Protein AF-A0A1H7PEC0-F1 (afdb_monomer_lite)

pLDDT: mean 71.89, std 19.31, range [26.8, 97.06]

Organism: Stigmatella aurantiaca (NCBI:txid41)

Structure (mmCIF, N/CA/C/O backbone):
data_AF-A0A1H7PEC0-F1
#
_entry.id   AF-A0A1H7PEC0-F1
#
loop_
_atom_site.group_PDB
_atom_site.id
_atom_site.type_symbol
_atom_site.label_atom_id
_atom_site.label_alt_id
_atom_site.label_comp_id
_atom_site.label_asym_id
_atom_site.label_entity_id
_atom_site.label_seq_id
_atom_site.pdbx_PDB_ins_code
_atom_site.Cartn_x
_atom_site.Cartn_y
_atom_site.Cartn_z
_atom_site.occupancy
_atom_site.B_iso_or_equiv
_atom_site.auth_seq_id
_atom_site.auth_comp_id
_atom_site.auth_asym_id
_atom_site.auth_atom_id
_atom_site.pdbx_PDB_model_num
ATOM 1 N N . MET A 1 1 ? -6.598 -35.799 73.509 1.00 40.34 1 MET A N 1
ATOM 2 C CA . MET A 1 1 ? -6.334 -36.577 72.278 1.00 40.34 1 MET A CA 1
ATOM 3 C C . MET A 1 1 ? -6.751 -35.738 71.083 1.00 40.34 1 MET A C 1
ATOM 5 O O . MET A 1 1 ? -7.765 -35.059 71.160 1.00 40.34 1 MET A O 1
ATOM 9 N N . LEU A 1 2 ? -5.883 -35.700 70.075 1.00 37.53 2 LEU A N 1
ATOM 10 C CA . LEU A 1 2 ? -5.813 -34.731 68.983 1.00 37.53 2 LEU A CA 1
ATOM 11 C C . LEU A 1 2 ? -6.808 -34.973 67.831 1.00 37.53 2 LEU A C 1
ATOM 13 O O . LEU A 1 2 ? -7.099 -36.113 67.497 1.00 37.53 2 LEU A O 1
ATOM 17 N N . GLN A 1 3 ? -7.153 -33.853 67.178 1.00 39.75 3 GLN A N 1
ATOM 18 C CA . GLN A 1 3 ? -7.266 -33.627 65.724 1.00 39.75 3 GLN A CA 1
ATOM 19 C C . GLN A 1 3 ? -8.266 -34.437 64.884 1.00 39.75 3 GLN A C 1
ATOM 21 O O . GLN A 1 3 ? -8.131 -35.642 64.708 1.00 39.75 3 GLN A O 1
ATOM 26 N N . ARG A 1 4 ? -9.102 -33.696 64.140 1.00 40.12 4 ARG A N 1
ATOM 27 C CA . ARG A 1 4 ? -8.964 -33.528 62.674 1.00 40.12 4 ARG A CA 1
ATOM 28 C C . ARG A 1 4 ? -9.919 -32.432 62.173 1.00 40.12 4 ARG A C 1
ATOM 30 O O . ARG A 1 4 ? -11.101 -32.672 61.970 1.00 40.12 4 ARG A O 1
ATOM 37 N N . MET A 1 5 ? -9.384 -31.226 61.974 1.00 38.47 5 MET A N 1
ATOM 38 C CA . MET A 1 5 ? -9.983 -30.210 61.103 1.00 38.47 5 MET A CA 1
ATOM 39 C C . MET A 1 5 ? -9.466 -30.457 59.685 1.00 38.47 5 MET A C 1
ATOM 41 O O . MET A 1 5 ? -8.257 -30.458 59.459 1.00 38.47 5 MET A O 1
ATOM 45 N N . ALA A 1 6 ? -10.380 -30.702 58.750 1.00 44.09 6 ALA A N 1
ATOM 46 C CA . ALA A 1 6 ? -10.077 -30.774 57.330 1.00 44.09 6 ALA A CA 1
ATOM 47 C C . ALA A 1 6 ? -9.889 -29.351 56.787 1.00 44.09 6 ALA A C 1
ATOM 49 O O . ALA A 1 6 ? -10.820 -28.549 56.780 1.00 44.09 6 ALA A O 1
ATOM 50 N N . VAL A 1 7 ? -8.673 -29.046 56.342 1.00 42.12 7 VAL A N 1
ATOM 51 C CA . VAL A 1 7 ? -8.367 -27.855 55.549 1.00 42.12 7 VAL A CA 1
ATOM 52 C C . VAL A 1 7 ? -8.769 -28.161 54.108 1.00 42.12 7 VAL A C 1
ATOM 54 O O . VAL A 1 7 ? -8.087 -28.910 53.413 1.00 42.12 7 VAL A O 1
ATOM 57 N N . VAL A 1 8 ? -9.892 -27.597 53.665 1.00 42.94 8 VAL A N 1
ATOM 58 C CA . VAL A 1 8 ? -10.224 -27.490 52.241 1.00 42.94 8 VAL A CA 1
ATOM 59 C C . VAL A 1 8 ? -9.495 -26.255 51.720 1.00 42.94 8 VAL A C 1
ATOM 61 O O . VAL A 1 8 ? -9.935 -25.125 51.918 1.00 42.94 8 VAL A O 1
ATOM 64 N N . LEU A 1 9 ? -8.328 -26.469 51.115 1.00 44.00 9 LEU A N 1
ATOM 65 C CA . LEU A 1 9 ? -7.600 -25.435 50.386 1.00 44.00 9 LEU A CA 1
ATOM 66 C C . LEU A 1 9 ? -8.331 -25.165 49.069 1.00 44.00 9 LEU A C 1
ATOM 68 O O . LEU A 1 9 ? -8.314 -25.981 48.148 1.00 44.00 9 LEU A O 1
ATOM 72 N N . ALA A 1 10 ? -8.985 -24.008 49.002 1.00 45.62 10 ALA A N 1
ATOM 73 C CA . ALA A 1 10 ? -9.499 -23.435 47.772 1.00 45.62 10 ALA A CA 1
ATOM 74 C C . ALA A 1 10 ? -8.325 -23.122 46.831 1.00 45.62 10 ALA A C 1
ATOM 76 O O . ALA A 1 10 ? -7.588 -22.158 47.026 1.00 45.62 10 ALA A O 1
ATOM 77 N N . VAL A 1 11 ? -8.154 -23.948 45.801 1.00 44.81 11 VAL A N 1
ATOM 78 C CA . VAL A 1 11 ? -7.356 -23.611 44.621 1.00 44.81 11 VAL A CA 1
ATOM 79 C C . VAL A 1 11 ? -8.283 -22.851 43.683 1.00 44.81 11 VAL A C 1
ATOM 81 O O . VAL A 1 11 ? -9.069 -23.433 42.941 1.00 44.81 11 VAL A O 1
ATOM 84 N N . SER A 1 12 ? -8.270 -21.529 43.760 1.00 50.75 12 SER A N 1
ATOM 85 C CA . SER A 1 12 ? -8.952 -20.659 42.804 1.00 50.75 12 SER A CA 1
ATOM 86 C C . SER A 1 12 ? -8.161 -19.362 42.690 1.00 50.75 12 SER A C 1
ATOM 88 O O . SER A 1 12 ? -7.691 -18.849 43.698 1.00 50.75 12 SER A O 1
ATOM 90 N N . CYS A 1 13 ? -8.036 -18.861 41.458 1.00 46.00 13 CYS A N 1
ATOM 91 C CA . CYS A 1 13 ? -7.375 -17.610 41.051 1.00 46.00 13 CYS A CA 1
ATOM 92 C C . CYS A 1 13 ? -5.876 -17.671 40.704 1.00 46.00 13 CYS A C 1
ATOM 94 O O . CYS A 1 13 ? -5.073 -17.012 41.348 1.00 46.0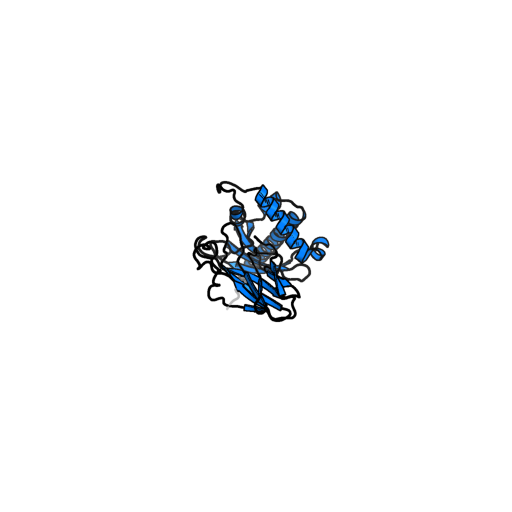0 13 CYS A O 1
ATOM 96 N N . LEU A 1 14 ? -5.513 -18.333 39.593 1.00 46.19 14 LEU A N 1
ATOM 97 C CA . LEU A 1 14 ? -4.301 -17.973 38.820 1.00 46.19 14 LEU A CA 1
ATOM 98 C C . LEU A 1 14 ? -4.474 -17.989 37.278 1.00 46.19 14 LEU A C 1
ATOM 100 O O . LEU A 1 14 ? -3.502 -17.813 36.554 1.00 46.19 14 LEU A O 1
ATOM 104 N N . LEU A 1 15 ? -5.695 -18.123 36.737 1.00 52.34 15 LEU A N 1
ATOM 105 C CA . LEU A 1 15 ? -5.938 -18.182 35.276 1.00 52.34 15 LEU A CA 1
ATOM 106 C C . LEU A 1 15 ? -6.360 -16.840 34.623 1.00 52.34 15 LEU A C 1
ATOM 108 O O . LEU A 1 15 ? -6.697 -16.806 33.443 1.00 52.34 15 LEU A O 1
ATOM 112 N N . GLY A 1 16 ? -6.342 -15.726 35.362 1.00 53.56 16 GLY A N 1
ATOM 113 C CA . GLY A 1 16 ? -6.998 -14.464 34.972 1.00 53.56 16 GLY A CA 1
ATOM 114 C C . GLY A 1 16 ? -6.380 -13.612 33.839 1.00 53.56 16 GLY A C 1
ATOM 115 O O . GLY A 1 16 ? -7.150 -13.057 33.062 1.00 53.56 16 GLY A O 1
ATOM 116 N N . PRO A 1 17 ? -5.047 -13.469 33.683 1.00 54.31 17 PRO A N 1
ATOM 117 C CA . PRO A 1 17 ? -4.503 -12.471 32.744 1.00 54.31 17 PRO A CA 1
ATOM 118 C C . PRO A 1 17 ? -4.135 -13.007 31.348 1.00 54.31 17 PRO A C 1
ATOM 120 O O . PRO A 1 17 ? -4.170 -12.259 30.374 1.00 54.31 17 PRO A O 1
ATOM 123 N N . VAL A 1 18 ? -3.821 -14.300 31.207 1.00 57.78 18 VAL A N 1
ATOM 124 C CA . VAL A 1 18 ? -3.371 -14.869 29.915 1.00 57.78 18 VAL A CA 1
ATOM 125 C C . VAL A 1 18 ? -4.535 -15.039 28.931 1.00 57.78 18 VAL A C 1
ATOM 127 O O . VAL A 1 18 ? -4.359 -14.875 27.725 1.00 57.78 18 VAL A O 1
ATOM 130 N N . SER A 1 19 ? -5.741 -15.320 29.436 1.00 61.50 19 SER A N 1
ATOM 131 C CA . SER A 1 19 ? -6.931 -15.512 28.597 1.00 61.50 19 SER A CA 1
ATOM 132 C C . SER A 1 19 ? -7.446 -14.201 27.996 1.00 61.50 19 SER A C 1
ATOM 134 O O . SER A 1 19 ? -7.848 -14.186 26.837 1.00 61.50 19 SER A O 1
ATOM 136 N N . ALA A 1 20 ? -7.407 -13.098 28.752 1.00 62.34 20 ALA A N 1
ATOM 137 C CA . ALA A 1 20 ? -7.896 -11.796 28.294 1.00 62.34 20 ALA A CA 1
ATOM 138 C C . ALA A 1 20 ? -6.966 -11.161 27.248 1.00 62.34 20 ALA A C 1
ATOM 140 O O . ALA A 1 20 ? -7.435 -10.631 26.243 1.00 62.34 20 ALA A O 1
ATOM 141 N N . ALA A 1 21 ? -5.646 -11.270 27.441 1.00 66.50 21 ALA A N 1
ATOM 142 C CA . ALA A 1 21 ? -4.666 -10.773 26.477 1.00 66.50 21 ALA A CA 1
ATOM 143 C C . ALA A 1 21 ? -4.749 -11.522 25.135 1.00 66.50 21 ALA A C 1
ATOM 145 O O . ALA A 1 21 ? -4.747 -10.892 24.082 1.00 66.50 21 ALA A O 1
ATOM 146 N N . ARG A 1 22 ? -4.899 -12.855 25.165 1.00 67.00 22 ARG A N 1
ATOM 147 C CA . ARG A 1 22 ? -5.091 -13.661 23.947 1.00 67.00 22 ARG A CA 1
ATOM 148 C C . ARG A 1 22 ? -6.411 -13.354 23.243 1.00 67.00 22 ARG A C 1
ATOM 150 O O . ARG A 1 22 ? -6.412 -13.207 22.030 1.00 67.00 22 ARG A O 1
ATOM 157 N N . ALA A 1 23 ? -7.511 -13.216 23.986 1.00 69.62 23 ALA A N 1
ATOM 158 C CA . ALA A 1 23 ? -8.806 -12.853 23.407 1.00 69.62 23 ALA A CA 1
ATOM 159 C C . ALA A 1 23 ? -8.770 -11.468 22.734 1.00 69.62 23 ALA A C 1
ATOM 161 O O . ALA A 1 23 ? -9.317 -11.299 21.650 1.00 69.62 23 ALA A O 1
ATOM 162 N N . SER A 1 24 ? -8.068 -10.504 23.340 1.00 82.25 24 SER A N 1
ATOM 163 C CA . SER A 1 24 ? -7.853 -9.171 22.764 1.00 82.25 24 SER A CA 1
ATOM 164 C C . SER A 1 24 ? -7.014 -9.216 21.480 1.00 82.25 24 SER A C 1
ATOM 166 O O . SER A 1 24 ? -7.377 -8.591 20.488 1.00 82.25 24 SER A O 1
ATOM 168 N N . GLN A 1 25 ? -5.933 -10.005 21.453 1.00 85.50 25 GLN A N 1
ATOM 169 C CA . GLN A 1 25 ? -5.111 -10.169 20.248 1.00 85.50 25 GLN A CA 1
ATOM 170 C C . GLN A 1 25 ? -5.885 -10.803 19.089 1.00 85.50 25 GLN A C 1
ATOM 172 O O . GLN A 1 25 ? -5.795 -10.312 17.970 1.00 85.50 25 GLN A O 1
ATOM 177 N N . VAL A 1 26 ? -6.682 -11.844 19.357 1.00 89.56 26 VAL A N 1
ATOM 178 C CA . VAL A 1 26 ? -7.528 -12.483 18.333 1.00 89.56 26 VAL A CA 1
ATOM 179 C C . VAL A 1 26 ? -8.540 -11.487 17.766 1.00 89.56 26 VAL A C 1
ATOM 181 O O . VAL A 1 26 ? -8.637 -11.356 16.551 1.00 89.56 26 VAL A O 1
ATOM 184 N N . ALA A 1 27 ? -9.220 -10.724 18.627 1.00 91.31 27 ALA A N 1
ATOM 185 C CA . ALA A 1 27 ? -10.181 -9.714 18.188 1.00 91.31 27 ALA A CA 1
ATOM 186 C C . ALA A 1 27 ? -9.531 -8.616 17.326 1.00 91.31 27 ALA A C 1
ATOM 188 O O . ALA A 1 27 ? -10.101 -8.205 16.317 1.00 91.31 27 ALA A O 1
ATOM 189 N N . ILE A 1 28 ? -8.323 -8.164 17.687 1.00 94.44 28 ILE A N 1
ATOM 190 C CA . ILE A 1 28 ? -7.566 -7.191 16.886 1.00 94.44 28 ILE A CA 1
ATOM 191 C C . ILE A 1 28 ? -7.193 -7.796 15.530 1.00 94.44 28 ILE A C 1
ATOM 193 O O . ILE A 1 28 ? -7.429 -7.163 14.505 1.00 94.44 28 ILE A O 1
ATOM 197 N N . SER A 1 29 ? -6.651 -9.015 15.499 1.00 95.25 29 SER A N 1
ATOM 198 C CA . SER A 1 29 ? -6.296 -9.694 14.248 1.00 95.25 29 SER A CA 1
ATOM 199 C C . SER A 1 29 ? -7.491 -9.832 13.304 1.00 95.25 29 SER A C 1
ATOM 201 O O . SER A 1 29 ? -7.393 -9.449 12.139 1.00 95.25 29 SER A O 1
ATOM 203 N N . GLU A 1 30 ? -8.632 -10.301 13.814 1.00 95.06 30 GLU A N 1
ATOM 204 C CA . GLU A 1 30 ? -9.874 -10.428 13.043 1.00 95.06 30 GLU A CA 1
ATOM 205 C C . GLU A 1 30 ? -10.361 -9.072 12.520 1.00 95.06 30 GLU A C 1
ATOM 207 O O . GLU A 1 30 ? -10.779 -8.961 11.364 1.00 95.06 30 GLU A O 1
ATOM 212 N N . GLN A 1 31 ? -10.277 -8.021 13.339 1.00 95.38 31 GLN A N 1
ATOM 213 C CA . GLN A 1 31 ? -10.667 -6.673 12.939 1.00 95.38 31 GLN A CA 1
ATOM 214 C C . GLN A 1 31 ? -9.773 -6.128 11.820 1.00 95.38 31 GLN A C 1
ATOM 216 O O . GLN A 1 31 ? -10.293 -5.595 10.840 1.00 95.38 31 GLN A O 1
ATOM 221 N N . LEU A 1 32 ? -8.451 -6.268 11.942 1.00 96.44 32 LEU A N 1
ATOM 222 C CA . LEU A 1 32 ? -7.492 -5.808 10.935 1.00 96.44 32 LEU A CA 1
ATOM 223 C C . LEU A 1 32 ? -7.696 -6.517 9.596 1.00 96.44 32 LEU A C 1
ATOM 225 O O . LEU A 1 32 ? -7.768 -5.865 8.553 1.00 96.44 32 LEU A O 1
ATOM 229 N N . GLU A 1 33 ? -7.832 -7.842 9.628 1.00 96.56 33 GLU A N 1
ATOM 230 C CA . GLU A 1 33 ? -8.072 -8.638 8.429 1.00 96.56 33 GLU A CA 1
ATOM 231 C C . GLU A 1 33 ? -9.414 -8.290 7.779 1.00 96.56 33 GLU A C 1
ATOM 233 O O . GLU A 1 33 ? -9.484 -8.092 6.562 1.00 96.56 33 GLU A O 1
ATOM 238 N N . THR A 1 34 ? -10.466 -8.124 8.583 1.00 95.88 34 THR A N 1
ATOM 239 C CA . THR A 1 34 ? -11.790 -7.711 8.100 1.00 95.88 34 THR A CA 1
ATOM 240 C C . THR A 1 34 ? -11.735 -6.336 7.440 1.00 95.88 34 THR A C 1
ATOM 242 O O . THR A 1 34 ? -12.227 -6.175 6.325 1.00 95.88 34 THR A O 1
ATOM 245 N N . GLN A 1 35 ? -11.117 -5.345 8.089 1.00 95.81 35 GLN A N 1
ATOM 246 C CA . GLN A 1 35 ? -11.022 -3.982 7.560 1.00 95.81 35 GLN A CA 1
ATOM 247 C C . GLN A 1 35 ? -10.210 -3.932 6.265 1.00 95.81 35 GLN A C 1
ATOM 249 O O . GLN A 1 35 ? -10.626 -3.283 5.304 1.00 95.81 35 GLN A O 1
ATOM 254 N N . PHE A 1 36 ? -9.090 -4.658 6.196 1.00 96.25 36 PHE A N 1
ATOM 255 C CA . PHE A 1 36 ? -8.268 -4.680 4.991 1.00 96.25 36 PHE A CA 1
ATOM 256 C C . PHE A 1 36 ? -8.985 -5.334 3.807 1.00 96.25 36 PHE A C 1
ATOM 258 O O . PHE A 1 36 ? -9.031 -4.766 2.716 1.00 96.25 36 PHE A O 1
ATOM 265 N N . ASN A 1 37 ? -9.623 -6.487 4.025 1.00 96.12 37 ASN A N 1
ATOM 266 C CA . ASN A 1 37 ? -10.385 -7.159 2.973 1.00 96.12 37 ASN A CA 1
ATOM 267 C C . ASN A 1 37 ? -11.642 -6.373 2.564 1.00 96.12 37 ASN A C 1
ATOM 269 O O . ASN A 1 37 ? -12.017 -6.402 1.389 1.00 96.12 37 ASN A O 1
ATOM 273 N N . ARG A 1 38 ? -12.270 -5.634 3.490 1.00 95.94 38 ARG A N 1
ATOM 274 C CA . ARG A 1 38 ? -13.374 -4.704 3.195 1.00 95.94 38 ARG A CA 1
ATOM 275 C C . ARG A 1 38 ? -12.916 -3.595 2.249 1.00 95.94 38 ARG A C 1
ATOM 277 O O . ARG A 1 38 ? -13.553 -3.375 1.224 1.00 95.94 38 ARG A O 1
ATOM 284 N N . TYR A 1 39 ? -11.774 -2.971 2.534 1.00 95.62 39 TYR A N 1
ATOM 285 C CA . TYR A 1 39 ? -11.171 -1.965 1.659 1.00 95.62 39 TYR A CA 1
ATOM 286 C C . TYR A 1 39 ? -10.821 -2.521 0.272 1.00 95.62 39 TYR A C 1
ATOM 288 O O . TYR A 1 39 ? -11.185 -1.925 -0.738 1.00 95.62 39 TYR A O 1
ATOM 296 N N . VAL A 1 40 ? -10.167 -3.685 0.204 1.00 95.19 40 VAL A N 1
ATOM 297 C CA . VAL A 1 40 ? -9.831 -4.349 -1.069 1.00 95.19 40 VAL A CA 1
ATOM 298 C C . VAL A 1 40 ? -11.092 -4.641 -1.884 1.00 95.19 40 VAL A C 1
ATOM 300 O O . VAL A 1 40 ? -11.138 -4.351 -3.077 1.00 95.19 40 VAL A O 1
ATOM 303 N N . SER A 1 41 ? -12.134 -5.175 -1.245 1.00 94.94 41 SER A N 1
ATOM 304 C CA . SER A 1 41 ? -13.410 -5.464 -1.910 1.00 94.94 41 SER A CA 1
ATOM 305 C C . SER A 1 41 ? -14.060 -4.190 -2.452 1.00 94.94 41 SER A C 1
ATOM 307 O O . SER A 1 41 ? -14.542 -4.181 -3.583 1.00 94.94 41 SER A O 1
ATOM 309 N N . ALA A 1 42 ? -14.012 -3.101 -1.679 1.00 95.25 42 ALA A N 1
ATOM 310 C CA . ALA A 1 42 ? -14.520 -1.796 -2.083 1.00 95.25 42 ALA A CA 1
ATOM 311 C C . ALA A 1 42 ? -13.753 -1.211 -3.279 1.00 95.25 42 ALA A C 1
ATOM 313 O O . ALA A 1 42 ? -14.377 -0.711 -4.214 1.00 95.25 42 ALA A O 1
ATOM 314 N N . LEU A 1 43 ? -12.417 -1.336 -3.304 1.00 93.50 43 LEU A N 1
ATOM 315 C CA . LEU A 1 43 ? -11.609 -0.956 -4.468 1.00 93.50 43 LEU A CA 1
ATOM 316 C C . LEU A 1 43 ? -12.064 -1.706 -5.722 1.00 93.50 43 LEU A C 1
ATOM 318 O O . LEU A 1 43 ? -12.295 -1.092 -6.756 1.00 93.50 43 LEU A O 1
ATOM 322 N N . LEU A 1 44 ? -12.202 -3.031 -5.641 1.00 93.56 44 LEU A N 1
ATOM 323 C CA . LEU A 1 44 ? -12.559 -3.865 -6.793 1.00 93.56 44 LEU A CA 1
ATOM 324 C C . LEU A 1 44 ? -13.958 -3.551 -7.328 1.00 93.56 44 LEU A C 1
ATOM 326 O O . LEU A 1 44 ? -14.157 -3.565 -8.546 1.00 93.56 44 LEU A O 1
ATOM 330 N N . ALA A 1 45 ? -14.887 -3.232 -6.428 1.00 93.62 45 ALA A N 1
ATOM 331 C CA . ALA A 1 45 ? -16.262 -2.859 -6.737 1.00 93.62 45 ALA A CA 1
ATOM 332 C C . ALA A 1 45 ? -16.434 -1.400 -7.206 1.00 93.62 45 ALA A C 1
ATOM 334 O O . ALA A 1 45 ? -17.558 -1.003 -7.500 1.00 93.62 45 ALA A O 1
ATOM 335 N N . ASP A 1 46 ? -15.355 -0.607 -7.266 1.00 91.31 46 ASP A N 1
ATOM 336 C CA . ASP A 1 46 ? -15.400 0.845 -7.502 1.00 91.31 46 ASP A CA 1
ATOM 337 C C . ASP A 1 46 ? -16.292 1.598 -6.480 1.00 91.31 46 ASP A C 1
ATOM 339 O O . ASP A 1 46 ? -16.826 2.676 -6.758 1.00 91.31 46 ASP A O 1
ATOM 343 N N . ASP A 1 47 ? -16.434 1.056 -5.264 1.00 94.38 47 ASP A N 1
ATOM 344 C CA . ASP A 1 47 ? -17.237 1.639 -4.186 1.00 94.38 47 ASP A CA 1
ATOM 345 C C . ASP A 1 47 ? -16.421 2.669 -3.396 1.00 94.38 47 ASP A C 1
ATOM 347 O O . ASP A 1 47 ? -15.871 2.417 -2.322 1.00 94.38 47 ASP A O 1
ATOM 351 N N . SER A 1 48 ? -16.336 3.873 -3.958 1.00 91.94 48 SER A N 1
ATOM 352 C CA . SER A 1 48 ? -15.616 4.982 -3.327 1.00 91.94 48 SER A CA 1
ATOM 353 C C . SER A 1 48 ? -16.153 5.358 -1.936 1.00 91.94 48 SER A C 1
ATOM 355 O O . SER A 1 48 ? -15.368 5.788 -1.093 1.00 91.94 48 SER A O 1
ATOM 357 N N . GLN A 1 49 ? -17.447 5.176 -1.646 1.00 92.81 49 GLN A N 1
ATOM 358 C CA . GLN A 1 49 ? -17.984 5.489 -0.317 1.00 92.81 49 GLN A CA 1
ATOM 359 C C . GLN A 1 49 ? -17.473 4.496 0.723 1.00 92.81 49 GLN A C 1
ATOM 361 O O . GLN A 1 49 ? -17.045 4.897 1.806 1.00 92.81 49 GLN A O 1
ATOM 366 N N . GLU A 1 50 ? -17.465 3.214 0.383 1.00 95.69 50 GLU A N 1
ATOM 367 C CA . GLU A 1 50 ? -16.945 2.169 1.254 1.00 95.69 50 GLU A CA 1
ATOM 368 C C . GLU A 1 50 ? -15.423 2.280 1.436 1.00 95.69 50 GLU A C 1
ATOM 370 O O . GLU A 1 50 ? -14.906 2.150 2.551 1.00 95.69 50 GLU A O 1
ATOM 375 N N . VAL A 1 51 ? -14.692 2.637 0.372 1.00 93.88 51 VAL A N 1
ATOM 376 C CA . VAL A 1 51 ? -13.268 2.981 0.488 1.00 93.88 51 VAL A CA 1
ATOM 377 C C . VAL A 1 51 ? -13.082 4.147 1.460 1.00 93.88 51 VAL A C 1
ATOM 379 O O . VAL A 1 51 ? -12.259 4.068 2.366 1.00 93.88 51 VAL A O 1
ATOM 382 N N . GLN A 1 52 ? -13.876 5.212 1.346 1.00 92.88 52 GLN A N 1
ATOM 383 C CA . GLN A 1 52 ? -13.785 6.348 2.261 1.00 92.88 52 GLN A CA 1
ATOM 384 C C . GLN A 1 52 ? -14.021 5.939 3.726 1.00 92.88 52 GLN A C 1
ATOM 386 O O . GLN A 1 52 ? -13.334 6.443 4.607 1.00 92.88 52 GLN A O 1
ATOM 391 N N . GLN A 1 53 ? -14.951 5.021 4.000 1.00 94.00 53 GLN A N 1
ATOM 392 C CA . GLN A 1 53 ? -15.263 4.576 5.366 1.00 94.00 53 GLN A CA 1
ATOM 393 C C . GLN A 1 53 ? -14.172 3.717 6.015 1.00 94.00 53 GLN A C 1
ATOM 395 O O . GLN A 1 53 ? -14.119 3.632 7.245 1.00 94.00 53 GLN A O 1
ATOM 400 N N . THR A 1 54 ? -13.344 3.047 5.214 1.00 94.75 54 THR A N 1
ATOM 401 C CA . THR A 1 54 ? -12.271 2.166 5.704 1.00 94.75 54 THR A CA 1
ATOM 402 C C . THR A 1 54 ? -10.956 2.910 5.935 1.00 94.75 54 THR A C 1
ATOM 404 O O . THR A 1 54 ? -10.135 2.459 6.735 1.00 94.75 54 THR A O 1
ATOM 407 N N . LEU A 1 55 ? -10.758 4.061 5.288 1.00 91.00 55 LEU A N 1
ATOM 408 C CA . LEU A 1 55 ? -9.575 4.906 5.459 1.00 91.00 55 LEU A CA 1
ATOM 409 C C . LEU A 1 55 ? -9.666 5.787 6.712 1.00 91.00 55 LEU A C 1
ATOM 411 O O . LEU A 1 55 ? -10.745 6.231 7.100 1.00 91.00 55 LEU A O 1
ATOM 415 N N . SER A 1 56 ? -8.516 6.071 7.325 1.00 88.69 56 SER A N 1
ATOM 416 C CA . SER A 1 56 ? -8.420 6.997 8.457 1.00 88.69 56 SER A CA 1
ATOM 417 C C . SER A 1 56 ? -8.708 8.439 8.035 1.00 88.69 56 SER A C 1
ATOM 419 O O . SER A 1 56 ? -8.456 8.840 6.892 1.00 88.69 56 SER A O 1
ATOM 421 N N . ALA A 1 57 ? -9.172 9.262 8.975 1.00 84.25 57 ALA A N 1
ATOM 422 C CA . ALA A 1 57 ? -9.381 10.689 8.759 1.00 84.25 57 ALA A CA 1
ATOM 423 C C . ALA A 1 57 ? -8.091 11.385 8.295 1.00 84.25 57 ALA A C 1
ATOM 425 O O . ALA A 1 57 ? -8.125 12.220 7.390 1.00 84.25 57 ALA A O 1
ATOM 426 N N . GLU A 1 58 ? -6.942 10.997 8.853 1.00 76.62 58 GLU A N 1
ATOM 427 C CA . GLU A 1 58 ? -5.631 11.504 8.438 1.00 76.62 58 GLU A CA 1
ATOM 428 C C . GLU A 1 58 ? -5.324 11.175 6.967 1.00 76.62 58 GLU A C 1
ATOM 430 O O . GLU A 1 58 ? -4.860 12.033 6.211 1.00 76.62 58 GLU A O 1
ATOM 435 N N . LYS A 1 59 ? -5.625 9.950 6.516 1.00 78.69 59 LYS A N 1
ATOM 436 C CA . LYS A 1 59 ? -5.434 9.575 5.112 1.00 78.69 59 LYS A CA 1
ATOM 437 C C . LYS A 1 59 ? -6.361 10.377 4.201 1.00 78.69 59 LYS A C 1
ATOM 439 O O . LYS A 1 59 ? -5.921 10.847 3.151 1.00 78.69 59 LYS A O 1
ATOM 444 N N . LEU A 1 60 ? -7.613 10.576 4.612 1.00 80.62 60 LEU A N 1
ATOM 445 C CA . LEU A 1 60 ? -8.600 11.355 3.862 1.00 80.62 60 LEU A CA 1
ATOM 446 C C . LEU A 1 60 ? -8.228 12.840 3.752 1.00 80.62 60 LEU A C 1
ATOM 448 O O . LEU A 1 60 ? -8.469 13.443 2.706 1.00 80.62 60 LEU A O 1
ATOM 452 N N . GLN A 1 61 ? -7.577 13.421 4.765 1.00 77.19 61 GLN A N 1
ATOM 453 C CA . GLN A 1 61 ? -7.092 14.807 4.716 1.00 77.19 61 GLN A CA 1
ATOM 454 C C . GLN A 1 61 ? -6.101 15.055 3.570 1.00 77.19 61 GLN A C 1
ATOM 456 O O . GLN A 1 61 ? -6.067 16.155 3.021 1.00 77.19 61 GLN A O 1
ATOM 461 N N . ARG A 1 62 ? -5.345 14.040 3.128 1.00 71.69 62 ARG A N 1
ATOM 462 C CA . ARG A 1 62 ? -4.444 14.169 1.963 1.00 71.69 62 ARG A CA 1
ATOM 463 C C . ARG A 1 62 ? -5.193 14.400 0.647 1.00 71.69 62 ARG A C 1
ATOM 465 O O . ARG A 1 62 ? -4.616 14.910 -0.313 1.00 71.69 62 ARG A O 1
ATOM 472 N N . TYR A 1 63 ? -6.473 14.045 0.614 1.00 74.19 63 TYR A N 1
ATOM 473 C CA . TYR A 1 63 ? -7.379 14.254 -0.512 1.00 74.19 63 TYR A CA 1
ATOM 474 C C . TYR A 1 63 ? -8.358 15.404 -0.258 1.00 74.19 63 TYR A C 1
ATOM 476 O O . TYR A 1 63 ? -9.339 15.546 -0.990 1.00 74.19 63 TYR A O 1
ATOM 484 N N . ALA A 1 64 ? -8.117 16.227 0.766 1.00 71.12 64 ALA A N 1
ATOM 485 C CA . ALA A 1 64 ? -8.922 17.411 0.992 1.00 71.12 64 ALA A CA 1
ATOM 486 C C . ALA A 1 64 ? -8.858 18.355 -0.221 1.00 71.12 64 ALA A C 1
ATOM 488 O O . ALA A 1 64 ? -7.856 18.431 -0.941 1.00 71.12 64 ALA A O 1
ATOM 489 N N . ASN A 1 65 ? -9.954 19.073 -0.445 1.00 66.50 65 ASN A N 1
ATOM 490 C CA . ASN A 1 65 ? -10.044 20.118 -1.453 1.00 66.50 65 ASN A CA 1
ATOM 491 C C . ASN A 1 65 ? -9.013 21.232 -1.188 1.00 66.50 65 ASN A C 1
ATOM 493 O O . ASN A 1 65 ? -8.433 21.331 -0.106 1.00 66.50 65 ASN A O 1
ATOM 497 N N . ALA A 1 66 ? -8.806 22.116 -2.166 1.00 60.91 66 ALA A N 1
ATOM 498 C CA . ALA A 1 66 ? -7.824 23.202 -2.065 1.00 60.91 66 ALA A CA 1
ATOM 499 C C . ALA A 1 66 ? -8.039 24.150 -0.862 1.00 60.91 66 ALA A C 1
ATOM 501 O O . ALA A 1 66 ? -7.129 24.887 -0.495 1.00 60.91 66 ALA A O 1
ATOM 502 N N . GLN A 1 67 ? -9.233 24.142 -0.261 1.00 61.22 67 GLN A N 1
ATOM 503 C CA . GLN A 1 67 ? -9.600 24.957 0.898 1.00 61.22 67 GLN A CA 1
ATOM 504 C C . GLN A 1 67 ? -9.437 24.204 2.232 1.00 61.22 67 GLN A C 1
ATOM 506 O O . GLN A 1 67 ? -9.602 24.808 3.287 1.00 61.22 67 GLN A O 1
ATOM 511 N N . GLY A 1 68 ? -9.134 22.901 2.206 1.00 63.50 68 GLY A N 1
ATOM 512 C CA . GLY A 1 68 ? -9.013 22.050 3.392 1.00 63.50 68 GLY A CA 1
ATOM 513 C C . GLY A 1 68 ? -10.336 21.774 4.120 1.00 63.50 68 GLY A C 1
ATOM 514 O O . GLY A 1 68 ? -10.317 21.268 5.236 1.00 63.50 68 GLY A O 1
ATOM 515 N N . THR A 1 69 ? -11.483 22.117 3.525 1.00 63.78 69 THR A N 1
ATOM 516 C CA . THR A 1 69 ? -12.802 22.112 4.194 1.00 63.78 69 THR A CA 1
ATOM 517 C C . THR A 1 69 ? -13.615 20.836 3.971 1.00 63.78 69 THR A C 1
ATOM 519 O O . THR A 1 69 ? -14.688 20.679 4.550 1.00 63.78 69 THR A O 1
ATOM 522 N N . GLY A 1 70 ? -13.134 19.922 3.131 1.00 73.50 70 GLY A N 1
ATOM 523 C CA . GLY A 1 70 ? -13.814 18.670 2.808 1.00 73.50 70 GLY A CA 1
ATOM 524 C C . GLY A 1 70 ? -13.043 17.846 1.785 1.00 73.50 70 GLY A C 1
ATOM 525 O O . GLY A 1 70 ? -12.021 18.293 1.269 1.00 73.50 70 GLY A O 1
ATOM 526 N N . LEU A 1 71 ? -13.532 16.642 1.492 1.00 80.00 71 LEU A N 1
ATOM 527 C CA . LEU A 1 71 ? -12.920 15.723 0.531 1.00 80.00 71 LEU A CA 1
ATOM 528 C C . LEU A 1 71 ? -13.130 16.216 -0.911 1.00 80.00 71 LEU A C 1
ATOM 530 O O . LEU A 1 71 ? -14.256 16.514 -1.309 1.00 80.00 71 LEU A O 1
ATOM 534 N N . ASP A 1 72 ? -12.065 16.270 -1.712 1.00 83.50 72 ASP A N 1
ATOM 535 C CA . ASP A 1 72 ? -12.181 16.426 -3.164 1.00 83.50 72 ASP A CA 1
ATOM 536 C C . ASP A 1 72 ? -12.599 15.083 -3.775 1.00 83.50 72 ASP A C 1
ATOM 538 O O . ASP A 1 72 ? -11.771 14.207 -4.028 1.00 83.50 72 ASP A O 1
ATOM 542 N N . LEU A 1 73 ? -13.906 14.909 -3.981 1.00 84.25 73 LEU A N 1
ATOM 543 C CA . LEU A 1 73 ? -14.482 13.652 -4.464 1.00 84.25 73 LEU A CA 1
ATOM 544 C C . LEU A 1 73 ? -13.973 13.257 -5.855 1.00 84.25 73 LEU A C 1
ATOM 546 O O . LEU A 1 73 ? -13.767 12.073 -6.108 1.00 84.25 73 LEU A O 1
ATOM 550 N N . VAL A 1 74 ? -13.730 14.224 -6.745 1.00 83.88 74 VAL A N 1
ATOM 551 C CA . VAL A 1 74 ? -13.236 13.939 -8.102 1.00 83.88 74 VAL A CA 1
ATOM 552 C C . VAL A 1 74 ? -11.819 13.384 -8.023 1.00 83.88 74 VAL A C 1
ATOM 554 O O . VAL A 1 74 ? -11.518 12.336 -8.602 1.00 83.88 74 VAL A O 1
ATOM 557 N N . ARG A 1 75 ? -10.954 14.051 -7.252 1.00 80.19 75 ARG A N 1
ATOM 558 C CA . ARG A 1 75 ? -9.588 13.580 -7.010 1.00 80.19 75 ARG A CA 1
ATOM 559 C C . ARG A 1 75 ? -9.583 12.226 -6.306 1.00 80.19 75 ARG A C 1
ATOM 561 O O . ARG A 1 75 ? -8.783 11.365 -6.665 1.00 80.19 75 ARG A O 1
ATOM 568 N N . PHE A 1 76 ? -10.457 12.041 -5.323 1.00 84.44 76 PHE A N 1
ATOM 569 C CA . PHE A 1 76 ? -10.538 10.818 -4.536 1.00 84.44 76 PHE A CA 1
ATOM 570 C C . PHE A 1 76 ? -10.951 9.610 -5.385 1.00 84.44 76 PHE A C 1
ATOM 572 O O . PHE A 1 76 ? -10.247 8.605 -5.377 1.00 84.44 76 PHE A O 1
ATOM 579 N N . VAL A 1 77 ? -12.004 9.724 -6.200 1.00 86.94 77 VAL A N 1
ATOM 580 C CA . VAL A 1 77 ? -12.425 8.651 -7.121 1.00 86.94 77 VAL A CA 1
ATOM 581 C C . VAL A 1 77 ? -11.306 8.291 -8.103 1.00 86.94 77 VAL A C 1
ATOM 583 O O . VAL A 1 77 ? -11.034 7.113 -8.329 1.00 86.94 77 VAL A O 1
ATOM 586 N N . ALA A 1 78 ? -10.590 9.287 -8.635 1.00 83.75 78 ALA A N 1
ATOM 587 C CA . ALA A 1 78 ? -9.452 9.031 -9.515 1.00 83.75 78 ALA A CA 1
ATOM 588 C C . ALA A 1 78 ? -8.314 8.273 -8.804 1.00 83.75 78 ALA A C 1
ATOM 590 O O . ALA A 1 78 ? -7.642 7.455 -9.426 1.00 83.75 78 ALA A O 1
ATOM 591 N N . VAL A 1 79 ? -8.077 8.534 -7.513 1.00 80.25 79 VAL A N 1
ATOM 592 C CA . VAL A 1 79 ? -7.102 7.784 -6.704 1.00 80.25 79 VAL A CA 1
ATOM 593 C C . VAL A 1 79 ? -7.574 6.350 -6.474 1.00 80.25 79 VAL A C 1
ATOM 595 O O . VAL A 1 79 ? -6.781 5.434 -6.662 1.00 80.25 79 VAL A O 1
ATOM 598 N N . VAL A 1 80 ? -8.847 6.148 -6.122 1.00 86.94 80 VAL A N 1
ATOM 599 C CA . VAL A 1 80 ? -9.442 4.814 -5.922 1.00 86.94 80 VAL A CA 1
ATOM 600 C C . VAL A 1 80 ? -9.260 3.944 -7.167 1.00 86.94 80 VAL A C 1
ATOM 602 O O . VAL A 1 80 ? -8.755 2.828 -7.065 1.00 86.94 80 VAL A O 1
ATOM 605 N N . SER A 1 81 ? -9.565 4.487 -8.351 1.00 86.75 81 SER A N 1
ATOM 606 C CA . SER A 1 81 ? -9.352 3.786 -9.624 1.00 86.75 81 SER A CA 1
ATOM 607 C C . SER A 1 81 ? -7.881 3.414 -9.843 1.00 86.75 81 SER A C 1
ATOM 609 O O . SER A 1 81 ? -7.590 2.299 -10.267 1.00 86.75 81 SER A O 1
ATOM 611 N N . ARG A 1 82 ? -6.936 4.311 -9.521 1.00 84.56 82 ARG A N 1
ATOM 612 C CA . ARG A 1 82 ? -5.498 4.010 -9.646 1.00 84.56 82 ARG A CA 1
ATOM 613 C C . ARG A 1 82 ? -5.044 2.919 -8.680 1.00 84.56 82 ARG A C 1
ATOM 615 O O . ARG A 1 82 ? -4.251 2.063 -9.060 1.00 84.56 82 ARG A O 1
ATOM 622 N N . GLU A 1 83 ? -5.532 2.928 -7.443 1.00 86.12 83 GLU A N 1
ATOM 623 C CA . GLU A 1 83 ? -5.209 1.890 -6.459 1.00 86.12 83 GLU A CA 1
ATOM 624 C C . GLU A 1 83 ? -5.748 0.519 -6.884 1.00 86.12 83 GLU A C 1
ATOM 626 O O . GLU A 1 83 ? -5.027 -0.474 -6.789 1.00 86.12 83 GLU A O 1
ATOM 631 N N . LYS A 1 84 ? -6.960 0.468 -7.452 1.00 90.38 84 LYS A N 1
ATOM 632 C CA . LYS A 1 84 ? -7.502 -0.741 -8.086 1.00 90.38 84 LYS A CA 1
ATOM 633 C C . LYS A 1 84 ? -6.611 -1.234 -9.227 1.00 90.38 84 LYS A C 1
ATOM 635 O O . LYS A 1 84 ? -6.257 -2.411 -9.252 1.00 90.38 84 LYS A O 1
ATOM 640 N N . ASP A 1 85 ? -6.216 -0.356 -10.147 1.00 87.69 85 ASP A N 1
ATOM 641 C CA . ASP A 1 85 ? -5.374 -0.740 -11.286 1.00 87.69 85 ASP A CA 1
ATOM 642 C C . ASP A 1 85 ? -4.022 -1.310 -10.835 1.00 87.69 85 ASP A C 1
ATOM 644 O O . ASP A 1 85 ? -3.529 -2.287 -11.407 1.00 87.69 85 ASP A O 1
ATOM 648 N N . LYS A 1 86 ? -3.425 -0.740 -9.782 1.00 85.62 86 LYS A N 1
ATOM 649 C CA . LYS A 1 86 ? -2.189 -1.251 -9.170 1.00 85.62 86 LYS A CA 1
ATOM 650 C C . LYS A 1 86 ? -2.396 -2.616 -8.522 1.00 85.62 86 LYS A C 1
ATOM 652 O O . LYS A 1 86 ? -1.602 -3.521 -8.774 1.00 85.62 86 LYS A O 1
ATOM 657 N N . LEU A 1 87 ? -3.457 -2.773 -7.730 1.00 89.50 87 LEU A N 1
ATOM 658 C CA . LEU A 1 87 ? -3.831 -4.046 -7.114 1.00 89.50 87 LEU A CA 1
ATOM 659 C C . LEU A 1 87 ? -3.988 -5.142 -8.176 1.00 89.50 87 LEU A C 1
ATOM 661 O O . LEU A 1 87 ? -3.379 -6.203 -8.056 1.00 89.50 87 LEU A O 1
ATOM 665 N N . LEU A 1 88 ? -4.755 -4.878 -9.238 1.00 90.25 88 LEU A N 1
ATOM 666 C CA . LEU A 1 88 ? -4.992 -5.840 -10.318 1.00 90.25 88 LEU A CA 1
ATOM 667 C C . LEU A 1 88 ? -3.725 -6.132 -11.123 1.00 90.25 88 LEU A C 1
ATOM 669 O O . LEU A 1 88 ? -3.511 -7.266 -11.547 1.00 90.25 88 LEU A O 1
ATOM 673 N N . ARG A 1 89 ? -2.852 -5.142 -11.312 1.00 86.38 89 ARG A N 1
ATOM 674 C CA . ARG A 1 89 ? -1.570 -5.354 -11.987 1.00 86.38 89 ARG A CA 1
ATOM 675 C C . ARG A 1 89 ? -0.638 -6.260 -11.188 1.00 86.38 89 ARG A C 1
ATOM 677 O O . ARG A 1 89 ? 0.022 -7.095 -11.799 1.00 86.38 89 ARG A O 1
ATOM 684 N N . THR A 1 90 ? -0.562 -6.100 -9.864 1.00 86.31 90 THR A N 1
ATOM 685 C CA . THR A 1 90 ? 0.343 -6.925 -9.048 1.00 86.31 90 THR A CA 1
ATOM 686 C C . THR A 1 90 ? -0.258 -8.284 -8.688 1.00 86.31 90 THR A C 1
ATOM 688 O O . THR A 1 90 ? 0.446 -9.288 -8.731 1.00 86.31 90 THR A O 1
ATOM 691 N N . PHE A 1 91 ? -1.546 -8.333 -8.342 1.00 88.88 91 PHE A N 1
ATOM 692 C CA . PHE A 1 91 ? -2.190 -9.509 -7.742 1.00 88.88 91 PHE A CA 1
ATOM 693 C C . PHE A 1 91 ? -3.454 -9.974 -8.481 1.00 88.88 91 PHE A C 1
ATOM 695 O O . PHE A 1 91 ? -4.179 -10.823 -7.968 1.00 88.88 91 PHE A O 1
ATOM 702 N N . GLY A 1 92 ? -3.733 -9.452 -9.681 1.00 87.31 92 GLY A N 1
ATOM 703 C CA . GLY A 1 92 ? -4.979 -9.679 -10.426 1.00 87.31 92 GLY A CA 1
ATOM 704 C C . GLY A 1 92 ? -5.466 -11.129 -10.482 1.00 87.31 92 GLY A C 1
ATOM 705 O O . GLY A 1 92 ? -6.625 -11.359 -10.132 1.00 87.31 92 GLY A O 1
ATOM 706 N N . PRO A 1 93 ? -4.624 -12.117 -10.849 1.00 87.81 93 PRO A N 1
ATOM 707 C CA . PRO A 1 93 ? -5.037 -13.520 -10.854 1.00 87.81 93 PRO A CA 1
ATOM 708 C C . PRO A 1 93 ? -5.562 -13.992 -9.490 1.00 87.81 93 PRO A C 1
ATOM 710 O O . PRO A 1 93 ? -6.653 -14.536 -9.406 1.00 87.81 93 PRO A O 1
ATOM 713 N N . LEU A 1 94 ? -4.851 -13.680 -8.403 1.00 87.75 94 LEU A N 1
ATOM 714 C CA . LEU A 1 94 ? -5.214 -14.117 -7.050 1.00 87.75 94 LEU A CA 1
ATOM 715 C C . LEU A 1 94 ? -6.489 -13.433 -6.544 1.00 87.75 94 LEU A C 1
ATOM 717 O O . LEU A 1 94 ? -7.361 -14.061 -5.949 1.00 87.75 94 LEU A O 1
ATOM 721 N N . VAL A 1 95 ? -6.609 -12.132 -6.803 1.00 86.81 95 VAL A N 1
ATOM 722 C CA . VAL A 1 95 ? -7.744 -11.329 -6.341 1.00 86.81 95 VAL A CA 1
ATOM 723 C C . VAL A 1 95 ? -9.033 -11.708 -7.081 1.00 86.81 95 VAL A C 1
ATOM 725 O O . VAL A 1 95 ? -10.107 -11.740 -6.484 1.00 86.81 95 VAL A O 1
ATOM 728 N N . THR A 1 96 ? -8.941 -12.038 -8.372 1.00 78.88 96 THR A N 1
ATOM 729 C CA . THR A 1 96 ? -10.103 -12.465 -9.175 1.00 78.88 96 THR A CA 1
ATOM 730 C C . THR A 1 96 ? -10.559 -13.893 -8.874 1.00 78.88 96 THR A C 1
ATOM 732 O O . THR A 1 96 ? -11.739 -14.195 -9.038 1.00 78.88 96 THR A O 1
ATOM 735 N N . GLU A 1 97 ? -9.673 -14.744 -8.353 1.00 77.81 97 GLU A N 1
ATOM 736 C CA . GLU A 1 97 ? -10.008 -16.074 -7.822 1.00 77.81 97 GLU A CA 1
ATOM 737 C C . GLU A 1 97 ? -10.733 -16.022 -6.462 1.00 77.81 97 GLU A C 1
ATOM 739 O O . GLU A 1 97 ? -11.153 -17.054 -5.939 1.00 77.81 97 GLU A O 1
ATOM 744 N N . GLY A 1 98 ? -10.916 -14.828 -5.883 1.00 79.31 98 GLY A N 1
ATOM 745 C CA . GLY A 1 98 ? -11.585 -14.642 -4.594 1.00 79.31 98 GLY A CA 1
ATOM 746 C C . GLY A 1 98 ? -10.711 -14.992 -3.388 1.00 79.31 98 GLY A C 1
ATOM 747 O O . GLY A 1 98 ? -11.229 -15.111 -2.273 1.00 79.31 98 GLY A O 1
ATOM 748 N N . VAL A 1 99 ? -9.398 -15.149 -3.593 1.00 82.75 99 VAL A N 1
ATOM 749 C CA . VAL A 1 99 ? -8.428 -15.319 -2.507 1.00 82.75 99 VAL A CA 1
ATOM 750 C C . VAL A 1 99 ? -8.389 -14.036 -1.677 1.00 82.75 99 VAL A C 1
ATOM 752 O O . VAL A 1 99 ? -8.358 -12.928 -2.215 1.00 82.75 99 VAL A O 1
ATOM 755 N N . ARG A 1 100 ? -8.414 -14.187 -0.352 1.00 91.25 100 ARG A N 1
ATOM 756 C CA . ARG A 1 100 ? -8.404 -13.069 0.597 1.00 91.25 100 ARG A CA 1
ATOM 757 C C . ARG A 1 100 ? -6.991 -12.735 1.043 1.00 91.25 100 ARG A C 1
ATOM 759 O O . ARG A 1 100 ? -6.093 -13.572 0.978 1.00 91.25 100 ARG A O 1
ATOM 766 N N . PHE A 1 101 ? -6.819 -11.505 1.510 1.00 94.94 101 PHE A N 1
ATOM 767 C CA . PHE A 1 101 ? -5.600 -11.117 2.194 1.00 94.94 101 PHE A CA 1
ATOM 768 C C . PHE A 1 101 ? -5.615 -11.665 3.618 1.00 94.94 101 PHE A C 1
ATOM 770 O O . PHE A 1 101 ? -6.549 -11.402 4.372 1.00 94.94 101 PHE A O 1
ATOM 777 N N . GLU A 1 102 ? -4.574 -12.403 3.970 1.00 95.94 102 GLU A N 1
ATOM 778 C CA . GLU A 1 102 ? -4.368 -13.012 5.279 1.00 95.94 102 GLU A CA 1
ATOM 779 C C . GLU A 1 102 ? -3.425 -12.137 6.099 1.00 95.94 102 GLU A C 1
ATOM 781 O O . GLU A 1 102 ? -2.376 -11.707 5.602 1.00 95.94 102 GLU A O 1
ATOM 786 N N . LEU A 1 103 ? -3.783 -11.864 7.353 1.00 97.06 103 LEU A N 1
ATOM 787 C CA . LEU A 1 103 ? -2.893 -11.171 8.278 1.00 97.06 103 LEU A CA 1
ATOM 788 C C . LEU A 1 103 ? -1.782 -12.124 8.745 1.00 97.06 103 LEU A C 1
ATOM 790 O O . LEU A 1 103 ? -2.039 -13.100 9.444 1.00 97.06 103 LEU A O 1
ATOM 794 N N . LEU A 1 104 ? -0.527 -11.809 8.421 1.00 96.12 104 LEU A N 1
ATOM 795 C CA . LEU A 1 104 ? 0.632 -12.595 8.856 1.00 96.12 104 LEU A CA 1
ATOM 796 C C . LEU A 1 104 ? 1.097 -12.211 10.260 1.00 96.12 104 LEU A C 1
ATOM 798 O O . LEU A 1 104 ? 1.423 -13.061 11.087 1.00 96.12 104 LEU A O 1
ATOM 802 N N . SER A 1 105 ? 1.193 -10.909 10.518 1.00 95.81 105 SER A N 1
ATOM 803 C CA . SER A 1 105 ? 1.645 -10.371 11.798 1.00 95.81 105 SER A CA 1
ATOM 804 C C . SER A 1 105 ? 1.226 -8.917 11.944 1.00 95.81 105 SER A C 1
ATOM 806 O O . SER A 1 105 ? 0.934 -8.240 10.957 1.00 95.81 105 SER A O 1
ATOM 808 N N . TYR A 1 106 ? 1.219 -8.419 13.177 1.00 95.69 106 TYR A N 1
ATOM 809 C CA . TYR A 1 106 ? 1.108 -6.992 13.430 1.00 95.69 106 TYR A CA 1
ATOM 810 C C . TYR A 1 106 ? 1.964 -6.573 14.623 1.00 95.69 106 TYR A C 1
ATOM 812 O O . TYR A 1 106 ? 2.200 -7.341 15.556 1.00 95.69 106 TYR A O 1
ATOM 820 N N . GLU A 1 107 ? 2.415 -5.328 14.583 1.00 92.12 107 GLU A N 1
ATOM 821 C CA . GLU A 1 107 ? 3.169 -4.659 15.632 1.00 92.12 107 GLU A CA 1
ATOM 822 C C . GLU A 1 107 ? 2.334 -3.499 16.180 1.00 92.12 107 GLU A C 1
ATOM 824 O O . GLU A 1 107 ? 1.767 -2.711 15.420 1.00 92.12 107 GLU A O 1
ATOM 829 N N . SER A 1 108 ? 2.257 -3.397 17.507 1.00 88.75 108 SER A N 1
ATOM 830 C CA . SER A 1 108 ? 1.585 -2.291 18.185 1.00 88.75 108 SER A CA 1
ATOM 831 C C . SER A 1 108 ? 2.562 -1.147 18.429 1.00 88.75 108 SER A C 1
ATOM 833 O O . SER A 1 108 ? 3.520 -1.293 19.183 1.00 88.75 108 SER A O 1
ATOM 835 N N . LEU A 1 109 ? 2.260 0.010 17.857 1.00 84.25 109 LEU A N 1
ATOM 836 C CA . LEU A 1 109 ? 2.979 1.267 18.027 1.00 84.25 109 LEU A CA 1
ATOM 837 C C . LEU A 1 109 ? 2.123 2.233 18.867 1.00 84.25 109 LEU A C 1
ATOM 839 O O . LEU A 1 109 ? 0.916 2.035 19.016 1.00 84.25 109 LEU A O 1
ATOM 843 N N . GLU A 1 110 ? 2.743 3.257 19.460 1.00 81.12 110 GLU A N 1
ATOM 844 C CA . GLU A 1 110 ? 2.050 4.292 20.258 1.00 81.12 110 GLU A CA 1
ATOM 845 C C . GLU A 1 110 ? 1.023 3.730 21.261 1.00 81.12 110 GLU A C 1
ATOM 847 O O . GLU A 1 110 ? -0.124 4.165 21.319 1.00 81.12 110 GLU A O 1
ATOM 852 N N . ASN A 1 111 ? 1.409 2.718 22.046 1.00 82.62 111 ASN A N 1
ATOM 853 C CA . ASN A 1 111 ? 0.526 2.077 23.033 1.00 82.62 111 ASN A CA 1
ATOM 854 C C . ASN A 1 111 ? -0.794 1.526 22.445 1.00 82.62 111 ASN A C 1
ATOM 856 O O . ASN A 1 111 ? -1.813 1.488 23.133 1.00 82.62 111 ASN A O 1
ATOM 860 N N . GLY A 1 112 ? -0.782 1.092 21.181 1.00 83.31 112 GLY A N 1
ATOM 861 C CA . GLY A 1 112 ? -1.933 0.485 20.508 1.00 83.31 112 GLY A CA 1
ATOM 862 C C . GLY A 1 112 ? -2.813 1.473 19.749 1.00 83.31 112 GLY A C 1
ATOM 863 O O . GLY A 1 112 ? -3.843 1.068 19.212 1.00 83.31 112 GLY A O 1
ATOM 864 N N . LEU A 1 113 ? -2.424 2.749 19.670 1.00 86.62 113 LEU A N 1
ATOM 865 C CA . LEU A 1 113 ? -3.098 3.729 18.815 1.00 86.62 113 LEU A CA 1
ATOM 866 C C . LEU A 1 113 ? -2.808 3.494 17.334 1.00 86.62 113 LEU A C 1
ATOM 868 O O . LEU A 1 113 ? -3.660 3.781 16.495 1.00 86.62 113 LEU A O 1
ATOM 872 N N . VAL A 1 114 ? -1.637 2.939 17.019 1.00 87.69 114 VAL A N 1
ATOM 873 C CA . VAL A 1 114 ? -1.236 2.629 15.650 1.00 87.69 114 VAL A CA 1
ATOM 874 C C . VAL A 1 114 ? -0.797 1.179 15.570 1.00 87.69 114 VAL A C 1
ATOM 876 O O . VAL A 1 114 ? 0.016 0.730 16.372 1.00 87.69 114 VAL A O 1
ATOM 879 N N . LEU A 1 115 ? -1.309 0.441 14.591 1.00 90.94 115 LEU A N 1
ATOM 880 C CA . LEU A 1 115 ? -0.884 -0.926 14.311 1.00 90.94 115 LEU A CA 1
ATOM 881 C C . LEU A 1 115 ? -0.207 -0.972 12.946 1.00 90.94 115 LEU A C 1
ATOM 883 O O . LEU A 1 115 ? -0.726 -0.428 11.976 1.00 90.94 115 LEU A O 1
ATOM 887 N N . LYS A 1 116 ? 0.948 -1.623 12.865 1.00 89.62 116 LYS A N 1
ATOM 888 C CA . LYS A 1 116 ? 1.651 -1.912 11.613 1.00 89.62 116 LYS A CA 1
ATOM 889 C C . LYS A 1 116 ? 1.441 -3.384 11.296 1.00 89.62 116 LYS A C 1
ATOM 891 O O . LYS A 1 116 ? 1.921 -4.230 12.041 1.00 89.62 116 LYS A O 1
ATOM 896 N N . ALA A 1 117 ? 0.724 -3.689 10.226 1.00 92.94 117 ALA A N 1
ATOM 897 C CA . ALA A 1 117 ? 0.284 -5.037 9.895 1.00 92.94 117 ALA A CA 1
ATOM 898 C C . ALA A 1 117 ? 0.896 -5.523 8.581 1.00 92.94 117 ALA A C 1
ATOM 900 O O . ALA A 1 117 ? 0.944 -4.789 7.595 1.00 92.94 117 ALA A O 1
ATOM 901 N N . GLN A 1 118 ? 1.345 -6.771 8.564 1.00 94.50 118 GLN A N 1
ATOM 902 C CA . GLN A 1 118 ? 1.880 -7.439 7.387 1.00 94.50 118 GLN A CA 1
ATOM 903 C C . GLN A 1 118 ? 0.846 -8.431 6.859 1.00 94.50 118 GLN A C 1
ATOM 905 O O . GLN A 1 118 ? 0.351 -9.259 7.621 1.00 94.50 118 GLN A O 1
ATOM 910 N N . PHE A 1 119 ? 0.541 -8.364 5.564 1.00 95.25 119 PHE A N 1
ATOM 911 C CA . PHE A 1 119 ? -0.446 -9.234 4.918 1.00 95.25 119 PHE A CA 1
ATOM 912 C C . PHE A 1 119 ? 0.184 -10.084 3.821 1.00 95.25 119 PHE A C 1
ATOM 914 O O . PHE A 1 119 ? 1.252 -9.748 3.310 1.00 95.25 119 PHE A O 1
ATOM 921 N N . ALA A 1 120 ? -0.513 -11.144 3.423 1.00 94.38 120 ALA A N 1
ATOM 922 C CA . ALA A 1 120 ? -0.224 -11.927 2.229 1.00 94.38 120 ALA A CA 1
ATOM 923 C C . ALA A 1 120 ? -1.501 -12.256 1.454 1.00 94.38 120 ALA A C 1
ATOM 925 O O . ALA A 1 120 ? -2.585 -12.250 2.020 1.00 94.38 120 ALA A O 1
ATOM 926 N N . ILE A 1 121 ? -1.375 -12.580 0.170 1.00 93.69 121 ILE A N 1
ATOM 927 C CA . ILE A 1 121 ? -2.455 -13.142 -0.648 1.00 93.69 121 ILE A CA 1
ATOM 928 C C . ILE A 1 121 ? -1.931 -14.351 -1.420 1.00 93.69 121 ILE A C 1
ATOM 930 O O . ILE A 1 121 ? -0.897 -14.279 -2.089 1.00 93.69 121 ILE A O 1
ATOM 934 N N . GLY A 1 122 ? -2.611 -15.493 -1.298 1.00 90.50 122 GLY A N 1
ATOM 935 C CA . GLY A 1 122 ? -2.186 -16.738 -1.948 1.00 90.50 122 GLY A CA 1
ATOM 936 C C . GLY A 1 122 ? -0.747 -17.140 -1.597 1.00 90.50 122 GLY A C 1
ATOM 937 O O . GLY A 1 122 ? -0.002 -17.575 -2.471 1.00 90.50 122 GLY A O 1
ATOM 938 N N . GLY A 1 123 ? -0.324 -16.907 -0.348 1.00 89.12 123 GLY A N 1
ATOM 939 C CA . GLY A 1 123 ? 1.044 -17.153 0.123 1.00 89.12 123 GLY A CA 1
ATOM 940 C C . GLY A 1 123 ? 2.089 -16.106 -0.290 1.00 89.12 123 GLY A C 1
ATOM 941 O O . GLY A 1 123 ? 3.247 -16.234 0.096 1.00 89.12 123 GLY A O 1
ATOM 942 N N . ASN A 1 124 ? 1.708 -15.066 -1.039 1.00 88.31 124 ASN A N 1
ATOM 943 C CA . ASN A 1 124 ? 2.605 -13.979 -1.429 1.00 88.31 124 ASN A CA 1
ATOM 944 C C . ASN A 1 124 ? 2.445 -12.803 -0.470 1.00 88.31 124 ASN A C 1
ATOM 946 O O . ASN A 1 124 ? 1.402 -12.149 -0.453 1.00 88.31 124 ASN A O 1
ATOM 950 N N . GLU A 1 125 ? 3.479 -12.536 0.320 1.00 89.75 125 GLU A N 1
ATOM 951 C CA . GLU A 1 125 ? 3.523 -11.395 1.228 1.00 89.75 125 GLU A CA 1
ATOM 952 C C . GLU A 1 125 ? 3.436 -10.068 0.458 1.00 89.75 125 GLU A C 1
ATOM 954 O O . GLU A 1 125 ? 4.070 -9.884 -0.587 1.00 89.75 125 GLU A O 1
ATOM 959 N N . LEU A 1 126 ? 2.646 -9.127 0.979 1.00 87.56 126 LEU A N 1
ATOM 960 C CA . LEU A 1 126 ? 2.630 -7.763 0.479 1.00 87.56 126 LEU A CA 1
ATOM 961 C C . LEU A 1 126 ? 4.029 -7.154 0.625 1.00 87.56 126 LEU A C 1
ATOM 963 O O . LEU A 1 126 ? 4.609 -7.218 1.708 1.00 87.56 126 LEU A O 1
ATOM 967 N N . PRO A 1 127 ? 4.553 -6.462 -0.398 1.00 80.50 127 PRO A N 1
ATOM 968 C CA . PRO A 1 127 ? 5.888 -5.877 -0.322 1.00 80.50 127 PRO A CA 1
ATOM 969 C C . PRO A 1 127 ? 6.068 -4.835 0.786 1.00 80.50 127 PRO A C 1
ATOM 971 O O . PRO A 1 127 ? 7.204 -4.459 1.085 1.00 80.50 127 PRO A O 1
ATOM 974 N N . LYS A 1 128 ? 4.961 -4.318 1.330 1.00 80.81 128 LYS A N 1
ATOM 975 C CA . LYS A 1 128 ? 4.929 -3.284 2.355 1.00 80.81 128 LYS A CA 1
ATOM 976 C C . LYS A 1 128 ? 3.857 -3.595 3.401 1.00 80.81 128 LYS A C 1
ATOM 978 O O . LYS A 1 128 ? 2.809 -4.141 3.047 1.00 80.81 128 LYS A O 1
ATOM 983 N N . PRO A 1 129 ? 4.086 -3.194 4.661 1.00 85.81 129 PRO A N 1
ATOM 984 C CA . PRO A 1 129 ? 3.069 -3.277 5.691 1.00 85.81 129 PRO A CA 1
ATOM 985 C C . PRO A 1 129 ? 1.979 -2.223 5.467 1.00 85.81 129 PRO A C 1
ATOM 987 O O . PRO A 1 129 ? 2.215 -1.162 4.888 1.00 85.81 129 PRO A O 1
ATOM 990 N N . VAL A 1 130 ? 0.794 -2.499 5.997 1.00 88.62 130 VAL A N 1
ATOM 991 C CA . VAL A 1 130 ? -0.345 -1.582 6.056 1.00 88.62 130 VAL A CA 1
ATOM 992 C C . VAL A 1 130 ? -0.445 -1.047 7.480 1.00 88.62 130 VAL A C 1
ATOM 994 O O . VAL A 1 130 ? -0.397 -1.826 8.433 1.00 88.62 130 VAL A O 1
ATOM 997 N N . TYR A 1 131 ? -0.583 0.267 7.649 1.00 88.44 131 TYR A N 1
ATOM 998 C CA . TYR A 1 131 ? -0.791 0.852 8.971 1.00 88.44 131 TYR A CA 1
ATOM 999 C C . TYR A 1 131 ? -2.283 1.018 9.248 1.00 88.44 131 TYR A C 1
ATOM 1001 O O . TYR A 1 131 ? -3.099 1.203 8.346 1.00 88.44 131 TYR A O 1
ATOM 1009 N N . PHE A 1 132 ? -2.640 0.952 10.520 1.00 91.81 132 PHE A N 1
ATOM 1010 C CA . PHE A 1 132 ? -3.985 1.187 11.008 1.00 91.81 132 PHE A CA 1
ATOM 1011 C C . PHE A 1 132 ? -3.932 2.161 12.168 1.00 91.81 132 PHE A C 1
ATOM 1013 O O . PHE A 1 132 ? -3.063 2.044 13.027 1.00 91.81 132 PHE A O 1
ATOM 1020 N N . VAL A 1 133 ? -4.871 3.097 12.209 1.00 89.88 133 VAL A N 1
ATOM 1021 C CA . VAL A 1 133 ? -5.002 4.090 13.275 1.00 89.88 133 VAL A CA 1
ATOM 1022 C C . VAL A 1 133 ? -6.304 3.836 14.015 1.00 89.88 133 VAL A C 1
ATOM 1024 O O . VAL A 1 133 ? -7.342 3.614 13.389 1.00 89.88 133 VAL A O 1
ATOM 1027 N N . LYS A 1 134 ? -6.249 3.843 15.347 1.00 90.81 134 LYS A N 1
ATOM 1028 C CA . LYS A 1 134 ? -7.430 3.701 16.191 1.00 90.81 134 LYS A CA 1
ATOM 1029 C C . LYS A 1 134 ? -8.244 4.996 16.173 1.00 90.81 134 LYS A C 1
ATOM 1031 O O . LYS A 1 134 ? -7.788 6.024 16.668 1.00 90.81 134 LYS A O 1
ATOM 1036 N N . GLU A 1 135 ? -9.460 4.935 15.645 1.00 89.12 135 GLU A N 1
ATOM 1037 C CA . GLU A 1 135 ? -10.431 6.030 15.615 1.00 89.12 135 GLU A CA 1
ATOM 1038 C C . GLU A 1 135 ? -11.707 5.592 16.346 1.00 89.12 135 GLU A C 1
ATOM 1040 O O . GLU A 1 135 ? -12.537 4.844 15.826 1.00 89.12 135 GLU A O 1
ATOM 1045 N N . GLY A 1 136 ? -11.846 6.028 17.602 1.00 89.19 136 GLY A N 1
ATOM 1046 C CA . GLY A 1 136 ? -12.875 5.504 18.501 1.00 89.19 136 GLY A CA 1
ATOM 1047 C C . GLY A 1 136 ? -12.613 4.034 18.842 1.00 89.19 136 GLY A C 1
ATOM 1048 O O . GLY A 1 136 ? -11.549 3.694 19.363 1.00 89.19 136 GLY A O 1
ATOM 1049 N N . GLU A 1 137 ? -13.577 3.167 18.534 1.00 88.62 137 GLU A N 1
ATOM 1050 C CA . GLU A 1 137 ? -13.492 1.715 18.766 1.00 88.62 137 GLU A CA 1
ATOM 1051 C C . GLU A 1 137 ? -13.003 0.930 17.532 1.00 88.62 137 GLU A C 1
ATOM 1053 O O . GLU A 1 137 ? -12.844 -0.290 17.590 1.00 88.62 137 GLU A O 1
ATOM 1058 N N . GLU A 1 138 ? -12.746 1.607 16.408 1.00 91.94 138 GLU A N 1
ATOM 1059 C CA . GLU A 1 138 ? -12.338 0.967 15.155 1.00 91.94 138 GLU A CA 1
ATOM 1060 C C . GLU A 1 138 ? -10.893 1.281 14.769 1.00 91.94 138 GLU A C 1
ATOM 1062 O O . GLU A 1 138 ? -10.402 2.387 14.977 1.00 91.94 138 GLU A O 1
ATOM 1067 N N . TYR A 1 139 ? -10.222 0.315 14.140 1.00 93.31 139 TYR A N 1
ATOM 1068 C CA . TYR A 1 139 ? -8.978 0.553 13.413 1.00 93.31 139 TYR A CA 1
ATOM 1069 C C . TYR A 1 139 ? -9.282 0.882 11.948 1.00 93.31 139 TYR A C 1
ATOM 1071 O O . TYR A 1 139 ? -9.908 0.087 11.246 1.00 93.31 139 TYR A O 1
ATOM 1079 N N . LYS A 1 140 ? -8.821 2.046 11.486 1.00 93.88 140 LYS A N 1
ATOM 1080 C CA . LYS A 1 140 ? -8.972 2.538 10.108 1.00 93.88 140 LYS A CA 1
ATOM 1081 C C . LYS A 1 140 ? -7.636 2.493 9.375 1.00 93.88 140 LYS A C 1
ATOM 1083 O O . LYS A 1 140 ? -6.593 2.725 9.982 1.00 93.88 140 LYS A O 1
ATOM 1088 N N . ILE A 1 141 ? -7.655 2.236 8.073 1.00 91.50 141 ILE A N 1
ATOM 1089 C CA . ILE A 1 141 ? -6.448 2.050 7.264 1.00 91.50 141 ILE A CA 1
ATOM 1090 C C . ILE A 1 141 ? -5.731 3.382 7.018 1.00 91.50 141 ILE A C 1
ATOM 1092 O O . ILE A 1 141 ? -6.322 4.360 6.557 1.00 91.50 141 ILE A O 1
ATOM 1096 N N . ASN A 1 142 ? -4.421 3.377 7.239 1.00 82.06 142 ASN A N 1
ATOM 1097 C CA . ASN A 1 142 ? -3.484 4.406 6.823 1.00 82.06 142 ASN A CA 1
ATOM 1098 C C . ASN A 1 142 ? -2.329 3.728 6.065 1.00 82.06 142 ASN A C 1
ATOM 1100 O O . ASN A 1 142 ? -1.585 2.934 6.621 1.00 82.06 142 ASN A O 1
ATOM 1104 N N . PHE A 1 143 ? -2.161 3.983 4.769 1.00 69.56 143 PHE A N 1
ATOM 1105 C CA . PHE A 1 143 ? -1.086 3.319 4.003 1.00 69.56 143 PHE A CA 1
ATOM 1106 C C . PHE A 1 143 ? 0.315 3.836 4.323 1.00 69.56 143 PHE A C 1
ATOM 1108 O O . PHE A 1 143 ? 1.305 3.200 3.977 1.00 69.56 143 PHE A O 1
ATOM 1115 N N . ASN A 1 144 ? 0.394 4.980 4.991 1.00 65.12 144 ASN A N 1
ATOM 1116 C CA . ASN A 1 144 ? 1.638 5.593 5.410 1.00 65.12 144 ASN A CA 1
ATOM 1117 C C . ASN A 1 144 ? 1.705 5.558 6.940 1.00 65.12 144 ASN A C 1
ATOM 1119 O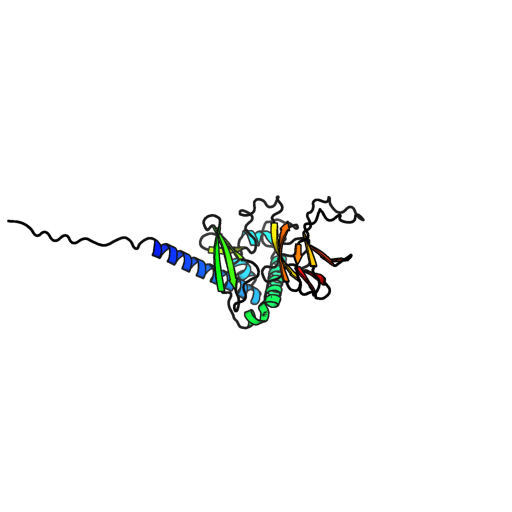 O . ASN A 1 144 ? 0.653 5.529 7.590 1.00 65.12 144 ASN A O 1
ATOM 1123 N N . PRO A 1 145 ? 2.910 5.617 7.528 1.00 58.91 145 PRO A N 1
ATOM 1124 C CA . PRO A 1 145 ? 3.029 5.908 8.945 1.00 58.91 145 PRO A CA 1
ATOM 1125 C C . PRO A 1 145 ? 2.260 7.209 9.246 1.00 58.91 145 PRO A C 1
ATOM 1127 O O . PRO A 1 145 ? 2.414 8.178 8.492 1.00 58.91 145 PRO A O 1
ATOM 1130 N N . PRO A 1 146 ? 1.408 7.252 10.285 1.00 56.34 146 PRO A N 1
ATOM 1131 C CA . PRO A 1 146 ? 0.744 8.484 10.688 1.00 56.34 146 PRO A CA 1
ATOM 1132 C C . PRO A 1 146 ? 1.760 9.588 11.005 1.00 56.34 146 PRO A C 1
ATOM 1134 O O . PRO A 1 146 ? 2.818 9.328 11.579 1.00 56.34 146 PRO A O 1
ATOM 1137 N N . ALA A 1 147 ? 1.422 10.834 10.673 1.00 53.00 147 ALA A N 1
ATOM 1138 C CA . ALA A 1 147 ? 2.278 12.016 10.827 1.00 53.00 147 ALA A CA 1
ATOM 1139 C C . ALA A 1 147 ? 2.706 12.294 12.284 1.00 53.00 147 ALA A C 1
ATOM 1141 O O . ALA A 1 147 ? 3.597 13.099 12.537 1.00 53.00 147 ALA A O 1
ATOM 1142 N N . ASN A 1 148 ? 2.084 11.626 13.254 1.00 45.47 148 ASN A N 1
ATOM 1143 C CA . ASN A 1 148 ? 2.420 11.737 14.672 1.00 45.47 148 ASN A CA 1
ATOM 1144 C C . ASN A 1 148 ? 3.562 10.776 15.062 1.00 45.47 148 ASN A C 1
ATOM 1146 O O . ASN A 1 148 ? 4.366 11.114 15.930 1.00 45.47 148 ASN A O 1
ATOM 1150 N N . LEU A 1 149 ? 3.691 9.646 14.349 1.00 43.78 149 LEU A N 1
ATOM 1151 C CA . LEU A 1 149 ? 4.840 8.735 14.426 1.00 43.78 149 LEU A CA 1
ATOM 1152 C C . LEU A 1 149 ? 6.070 9.306 13.704 1.00 43.78 149 LEU A C 1
ATOM 1154 O O . LEU A 1 149 ? 7.203 8.973 14.049 1.00 43.78 149 LEU A O 1
ATOM 1158 N N . SER A 1 150 ? 5.857 10.174 12.710 1.00 37.44 150 SER A N 1
ATOM 1159 C CA . SER A 1 150 ? 6.897 10.884 11.960 1.00 37.44 150 SER A CA 1
ATOM 1160 C C . SER A 1 150 ? 6.686 12.395 12.087 1.00 37.44 150 SER A C 1
ATOM 1162 O O . SER A 1 150 ? 6.027 13.003 11.246 1.00 37.44 150 SER A O 1
ATOM 1164 N N . GLN A 1 151 ? 7.195 12.985 13.169 1.00 28.53 151 GLN A N 1
ATOM 1165 C CA . GLN A 1 151 ? 6.991 14.393 13.518 1.00 28.53 151 GLN A CA 1
ATOM 1166 C C . GLN A 1 151 ? 7.024 15.358 12.315 1.00 28.53 151 GLN A C 1
ATOM 1168 O O . GLN A 1 151 ? 8.013 15.476 11.603 1.00 28.53 151 GLN A O 1
ATOM 1173 N N . SER A 1 152 ? 5.930 16.115 12.206 1.00 28.69 152 SER A N 1
ATOM 1174 C CA . SER A 1 152 ? 5.709 17.328 11.413 1.00 28.69 152 SER A CA 1
ATOM 1175 C C . SER A 1 152 ? 5.753 17.194 9.882 1.00 28.69 152 SER A C 1
ATOM 1177 O O . SER A 1 152 ? 6.758 16.873 9.262 1.00 28.69 152 SER A O 1
ATOM 1179 N N . LEU A 1 153 ? 4.665 17.637 9.246 1.00 32.78 153 LEU A N 1
ATOM 1180 C CA . LEU A 1 153 ? 4.561 17.934 7.809 1.00 32.78 153 LEU A CA 1
ATOM 1181 C C . LEU A 1 153 ? 5.480 19.099 7.347 1.00 32.78 153 LEU A C 1
ATOM 1183 O O . LEU A 1 153 ? 5.248 19.681 6.288 1.00 32.78 153 LEU A O 1
ATOM 1187 N N . GLN A 1 154 ? 6.490 19.476 8.140 1.00 34.12 154 GLN A N 1
ATOM 1188 C CA . GLN A 1 154 ? 7.503 20.484 7.808 1.00 34.12 154 GLN A CA 1
ATOM 1189 C C . GLN A 1 154 ? 8.943 19.942 7.834 1.00 34.12 154 GLN A C 1
ATOM 1191 O O . GLN A 1 154 ? 9.835 20.614 7.318 1.00 34.12 154 GLN A O 1
ATOM 1196 N N . GLU A 1 155 ? 9.175 18.727 8.335 1.00 39.72 155 GLU A N 1
ATOM 1197 C CA . GLU A 1 155 ? 10.445 18.011 8.188 1.00 39.72 155 GLU A CA 1
ATOM 1198 C C . GLU A 1 155 ? 10.267 16.905 7.143 1.00 39.72 155 GLU A C 1
ATOM 1200 O O . GLU A 1 155 ? 9.219 16.267 7.074 1.00 39.72 155 GLU A O 1
ATOM 1205 N N . PHE A 1 156 ? 11.255 16.703 6.267 1.00 48.50 156 PHE A N 1
ATOM 1206 C CA . PHE A 1 156 ? 11.195 15.647 5.254 1.00 48.50 156 PHE A CA 1
ATOM 1207 C C . PHE A 1 156 ? 10.987 14.290 5.940 1.00 48.50 156 PHE A C 1
ATOM 1209 O O . PHE A 1 156 ? 11.917 13.747 6.537 1.00 48.50 156 PHE A O 1
ATOM 1216 N N . THR A 1 157 ? 9.781 13.733 5.855 1.00 53.16 157 THR A N 1
ATOM 1217 C CA . THR A 1 157 ? 9.521 12.367 6.304 1.00 53.16 157 THR A CA 1
ATOM 1218 C C . THR A 1 157 ? 10.148 11.409 5.299 1.00 53.16 157 THR A C 1
ATOM 1220 O O . THR A 1 157 ? 10.065 11.614 4.087 1.00 53.16 157 THR A O 1
ATOM 1223 N N . TYR A 1 158 ? 10.860 10.399 5.794 1.00 60.66 158 TYR A N 1
ATOM 1224 C CA . TYR A 1 158 ? 11.483 9.387 4.946 1.00 60.66 158 TYR A CA 1
ATOM 1225 C C . TYR A 1 158 ? 10.551 8.183 4.840 1.00 60.66 158 TYR A C 1
ATOM 1227 O O . TYR A 1 158 ? 10.206 7.576 5.852 1.00 60.66 158 TYR A O 1
ATOM 1235 N N . ASP A 1 159 ? 10.175 7.833 3.614 1.00 64.62 159 ASP A N 1
ATOM 1236 C CA . ASP A 1 159 ? 9.393 6.640 3.299 1.00 64.62 159 ASP A CA 1
ATOM 1237 C C . ASP A 1 159 ? 10.315 5.544 2.734 1.00 64.62 159 ASP A C 1
ATOM 1239 O O . ASP A 1 159 ? 11.362 5.826 2.145 1.00 64.62 159 ASP A O 1
ATOM 1243 N N . SER A 1 160 ? 9.933 4.276 2.913 1.00 73.38 160 SER A N 1
ATOM 1244 C CA . SER A 1 160 ? 10.655 3.131 2.345 1.00 73.38 160 SER A CA 1
ATOM 1245 C C . SER A 1 160 ? 10.032 2.701 1.015 1.00 73.38 160 SER A C 1
ATOM 1247 O O . SER A 1 160 ? 8.845 2.369 0.951 1.00 73.38 160 SER A O 1
ATOM 1249 N N . TYR A 1 161 ? 10.844 2.691 -0.041 1.00 74.00 161 TYR A N 1
ATOM 1250 C CA . TYR A 1 161 ? 10.449 2.370 -1.409 1.00 74.00 161 TYR A CA 1
ATOM 1251 C C . TYR A 1 161 ? 11.110 1.077 -1.877 1.00 74.00 161 TYR A C 1
ATOM 1253 O O . TYR A 1 161 ? 12.321 0.904 -1.733 1.00 74.00 161 TYR A O 1
ATOM 1261 N N . ARG A 1 162 ? 10.332 0.179 -2.481 1.00 81.50 162 ARG A N 1
ATOM 1262 C CA . ARG A 1 162 ? 10.826 -1.047 -3.109 1.00 81.50 162 ARG A CA 1
ATOM 1263 C C . ARG A 1 162 ? 11.290 -0.731 -4.525 1.00 81.50 162 ARG A C 1
ATOM 1265 O O . ARG A 1 162 ? 10.478 -0.408 -5.397 1.00 81.50 162 ARG A O 1
ATOM 1272 N N . ALA A 1 163 ? 12.590 -0.877 -4.747 1.00 77.75 163 ALA A N 1
ATOM 1273 C CA . ALA A 1 163 ? 13.207 -0.807 -6.060 1.00 77.75 163 ALA A CA 1
ATOM 1274 C C . ALA A 1 163 ? 13.534 -2.221 -6.552 1.00 77.75 163 ALA A C 1
ATOM 1276 O O . ALA A 1 163 ? 14.112 -3.029 -5.821 1.00 77.75 163 ALA A O 1
ATOM 1277 N N . GLU A 1 164 ? 13.169 -2.519 -7.793 1.00 83.06 164 GLU A N 1
ATOM 1278 C CA . GLU A 1 164 ? 13.353 -3.84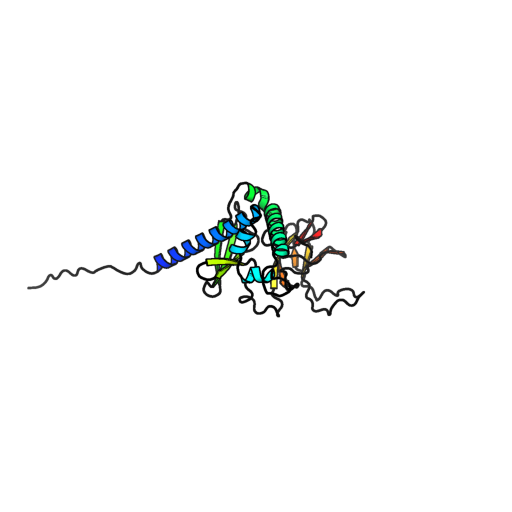0 -8.396 1.00 83.06 164 GLU A CA 1
ATOM 1279 C C . GLU A 1 164 ? 14.178 -3.753 -9.681 1.00 83.06 164 GLU A C 1
ATOM 1281 O O . GLU A 1 164 ? 14.050 -2.809 -10.461 1.00 83.06 164 GLU A O 1
ATOM 1286 N N . ASN A 1 165 ? 15.053 -4.730 -9.894 1.00 77.75 165 ASN A N 1
ATOM 1287 C CA . ASN A 1 165 ? 15.865 -4.844 -11.094 1.00 77.75 165 ASN A CA 1
ATOM 1288 C C . ASN A 1 165 ? 15.562 -6.171 -11.790 1.00 77.75 165 ASN A C 1
ATOM 1290 O O . ASN A 1 165 ? 16.054 -7.223 -11.376 1.00 77.75 165 ASN A O 1
ATOM 1294 N N . ASP A 1 166 ? 14.788 -6.083 -12.871 1.00 82.00 166 ASP A N 1
ATOM 1295 C CA . ASP A 1 166 ? 14.474 -7.216 -13.749 1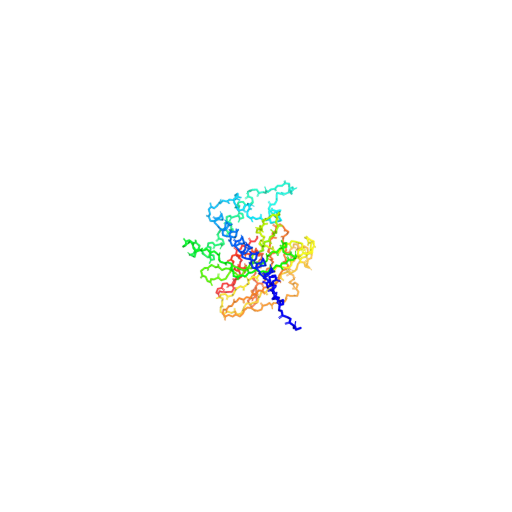.00 82.00 166 ASP A CA 1
ATOM 1296 C C . ASP A 1 166 ? 15.583 -7.434 -14.801 1.00 82.00 166 ASP A C 1
ATOM 1298 O O . ASP A 1 166 ? 15.543 -8.373 -15.600 1.00 82.00 166 ASP A O 1
ATOM 1302 N N . GLY A 1 167 ? 16.567 -6.533 -14.842 1.00 73.69 167 GLY A N 1
ATOM 1303 C CA . GLY A 1 167 ? 17.668 -6.547 -15.788 1.00 73.69 167 GLY A CA 1
ATOM 1304 C C . GLY A 1 167 ? 18.796 -7.505 -15.420 1.00 73.69 167 GLY A C 1
ATOM 1305 O O . GLY A 1 167 ? 18.959 -7.969 -14.294 1.00 73.69 167 GLY A O 1
ATOM 1306 N N . ASN A 1 168 ? 19.647 -7.754 -16.411 1.00 72.62 168 ASN A N 1
ATOM 1307 C CA . ASN A 1 168 ? 20.877 -8.539 -16.291 1.00 72.62 168 ASN A CA 1
ATOM 1308 C C . ASN A 1 168 ? 22.124 -7.684 -15.996 1.00 72.62 168 ASN A C 1
ATOM 1310 O O . ASN A 1 168 ? 23.241 -8.190 -16.051 1.00 72.62 168 ASN A O 1
ATOM 1314 N N . HIS A 1 169 ? 21.947 -6.394 -15.696 1.00 71.25 169 HIS A N 1
ATOM 1315 C CA . HIS A 1 169 ? 23.024 -5.491 -15.283 1.00 71.25 169 HIS A CA 1
ATOM 1316 C C . HIS A 1 169 ? 22.706 -4.872 -13.927 1.00 71.25 169 HIS A C 1
ATOM 1318 O O . HIS A 1 169 ? 21.548 -4.542 -13.662 1.00 71.25 169 HIS A O 1
ATOM 1324 N N . GLN A 1 170 ? 23.727 -4.705 -13.082 1.00 73.81 170 GLN A N 1
ATOM 1325 C CA . GLN A 1 170 ? 23.575 -4.007 -11.810 1.00 73.81 170 GLN A CA 1
ATOM 1326 C C . GLN A 1 170 ? 23.017 -2.606 -12.068 1.00 73.81 170 GLN A C 1
ATOM 1328 O O . GLN A 1 170 ? 23.504 -1.893 -12.948 1.00 73.81 170 GLN A O 1
ATOM 1333 N N . GLN A 1 171 ? 22.006 -2.229 -11.293 1.00 73.38 171 GLN A N 1
ATOM 1334 C CA . GLN A 1 171 ? 21.436 -0.888 -11.322 1.00 73.38 171 GLN A CA 1
ATOM 1335 C C . GLN A 1 171 ? 21.813 -0.173 -10.043 1.00 73.38 171 GLN A C 1
ATOM 1337 O O . GLN A 1 171 ? 21.788 -0.772 -8.967 1.00 73.38 171 GLN A O 1
ATOM 1342 N N . LEU A 1 172 ? 22.157 1.102 -10.155 1.00 69.94 172 LEU A N 1
ATOM 1343 C CA . LEU A 1 172 ? 22.272 1.953 -8.986 1.00 69.94 172 LEU A CA 1
ATOM 1344 C C . LEU A 1 172 ? 21.031 2.828 -8.907 1.00 69.94 172 LEU A C 1
ATOM 1346 O O . LEU A 1 172 ? 20.684 3.501 -9.879 1.00 69.94 172 LEU A O 1
ATOM 1350 N N . VAL A 1 173 ? 20.393 2.823 -7.743 1.00 67.88 173 VAL A N 1
ATOM 1351 C CA . VAL A 1 173 ? 19.278 3.708 -7.428 1.00 67.88 173 VAL A CA 1
ATOM 1352 C C . VAL A 1 173 ? 19.704 4.674 -6.329 1.00 67.88 173 VAL A C 1
ATOM 1354 O O . VAL A 1 173 ? 20.327 4.283 -5.344 1.00 67.88 173 VAL A O 1
ATOM 1357 N N . SER A 1 174 ? 19.394 5.951 -6.509 1.00 69.88 174 SER A N 1
ATOM 1358 C CA . SER A 1 174 ? 19.534 6.979 -5.477 1.00 69.88 174 SER A CA 1
ATOM 1359 C C . SER A 1 174 ? 18.259 7.801 -5.405 1.00 69.88 174 SER A C 1
ATOM 1361 O O . SER A 1 174 ? 17.549 7.925 -6.405 1.00 69.88 174 SER A O 1
ATOM 1363 N N . CYS A 1 175 ? 18.006 8.397 -4.246 1.00 67.06 175 CYS A N 1
ATOM 1364 C CA . CYS A 1 175 ? 16.929 9.351 -4.060 1.00 67.06 175 CYS A CA 1
ATOM 1365 C C . CYS A 1 175 ? 17.447 10.786 -4.031 1.00 67.06 175 CYS A C 1
ATOM 1367 O O . CYS A 1 175 ? 18.497 11.081 -3.459 1.00 67.06 175 CYS A O 1
ATOM 1369 N N . GLY A 1 176 ? 16.719 11.688 -4.687 1.00 59.03 176 GLY A N 1
ATOM 1370 C CA . GLY A 1 176 ? 17.034 13.113 -4.653 1.00 59.03 176 GLY A CA 1
ATOM 1371 C C . GLY A 1 176 ? 16.738 13.724 -3.286 1.00 59.03 176 GLY A C 1
ATOM 1372 O O . GLY A 1 176 ? 15.752 13.371 -2.654 1.00 59.03 176 GLY A O 1
ATOM 1373 N N . SER A 1 177 ? 17.561 14.679 -2.856 1.00 45.72 177 SER A N 1
ATOM 1374 C CA . SER A 1 177 ? 17.238 15.634 -1.792 1.00 45.72 177 SER A CA 1
ATOM 1375 C C . SER A 1 177 ? 17.112 17.018 -2.430 1.00 45.72 177 SER A C 1
ATOM 1377 O O . SER A 1 177 ? 17.980 17.425 -3.201 1.00 45.72 177 SER A O 1
ATOM 1379 N N . LEU A 1 178 ? 16.042 17.758 -2.133 1.00 42.91 178 LEU A N 1
ATOM 1380 C CA . LEU A 1 178 ? 15.869 19.157 -2.551 1.00 42.91 178 LEU A CA 1
ATOM 1381 C C . LEU A 1 178 ? 16.771 20.103 -1.725 1.00 42.91 178 LEU A C 1
ATOM 1383 O O . LEU A 1 178 ? 16.340 21.150 -1.264 1.00 42.91 178 LEU A O 1
ATOM 1387 N N . GLN A 1 179 ? 18.053 19.769 -1.551 1.00 36.59 179 GLN A N 1
ATOM 1388 C CA . GLN A 1 179 ? 19.078 20.737 -1.134 1.00 36.59 179 GLN A CA 1
ATOM 1389 C C . GLN A 1 179 ? 19.635 21.536 -2.324 1.00 36.59 179 GLN A C 1
ATOM 1391 O O . GLN A 1 179 ? 20.754 22.041 -2.279 1.00 36.59 179 GLN A O 1
ATOM 1396 N N . ALA A 1 180 ? 18.856 21.681 -3.395 1.00 33.03 180 ALA A N 1
ATOM 1397 C CA . ALA A 1 180 ? 19.126 22.662 -4.431 1.00 33.03 180 ALA A CA 1
ATOM 1398 C C . ALA A 1 180 ? 17.980 23.686 -4.435 1.00 33.03 180 ALA A C 1
ATOM 1400 O O . ALA A 1 180 ? 16.816 23.273 -4.414 1.00 33.03 180 ALA A O 1
ATOM 1401 N N . PRO A 1 181 ? 18.275 25.003 -4.454 1.00 30.02 181 PRO A N 1
ATOM 1402 C CA . PRO A 1 181 ? 17.258 26.024 -4.696 1.00 30.02 181 PRO A CA 1
ATOM 1403 C C . PRO A 1 181 ? 16.469 25.687 -5.976 1.00 30.02 181 PRO A C 1
ATOM 1405 O O . PRO A 1 181 ? 16.987 24.950 -6.824 1.00 30.02 181 PRO A O 1
ATOM 1408 N N . PRO A 1 182 ? 15.219 26.180 -6.122 1.00 30.70 182 PRO A N 1
ATOM 1409 C CA . PRO A 1 182 ? 14.365 25.866 -7.267 1.00 30.70 182 PRO A CA 1
ATOM 1410 C C . PRO A 1 182 ? 15.145 25.993 -8.582 1.00 30.70 182 PRO A C 1
ATOM 1412 O O . PRO A 1 182 ? 15.996 26.881 -8.688 1.00 30.70 182 PRO A O 1
ATOM 1415 N N . PRO A 1 183 ? 14.894 25.108 -9.566 1.00 36.38 183 PRO A N 1
ATOM 1416 C CA . PRO A 1 183 ? 15.710 25.031 -10.765 1.00 36.38 183 PRO A CA 1
ATOM 1417 C C . PRO A 1 183 ? 15.774 26.405 -11.426 1.00 36.38 183 PRO A C 1
ATOM 1419 O O . PRO A 1 183 ? 14.762 26.952 -11.866 1.00 36.38 183 PRO A O 1
ATOM 1422 N N . ILE A 1 184 ? 16.983 26.961 -11.488 1.00 30.55 184 ILE A N 1
ATOM 1423 C CA . ILE A 1 184 ? 17.282 28.081 -12.371 1.00 30.55 184 ILE A CA 1
ATOM 1424 C C . ILE A 1 184 ? 16.951 27.572 -13.782 1.00 30.55 184 ILE A C 1
ATOM 1426 O O . ILE A 1 184 ? 17.436 26.495 -14.144 1.00 30.55 184 ILE A O 1
ATOM 1430 N N . PRO A 1 185 ? 16.120 28.262 -14.581 1.00 27.19 185 PRO A N 1
ATOM 1431 C CA . PRO A 1 185 ? 15.847 27.843 -15.951 1.00 27.19 185 PRO A CA 1
ATOM 1432 C C . PRO A 1 185 ? 17.168 27.647 -16.712 1.00 27.19 185 PRO A C 1
ATOM 1434 O O . PRO A 1 185 ? 17.952 28.583 -16.842 1.00 27.19 185 PRO A O 1
ATOM 1437 N N . GLY A 1 186 ? 17.440 26.416 -17.161 1.00 34.72 186 GLY A N 1
ATOM 1438 C CA . GLY A 1 186 ? 18.696 26.039 -17.830 1.00 34.72 186 GLY A CA 1
ATOM 1439 C C . GLY A 1 186 ? 19.818 25.506 -16.922 1.00 34.72 186 GLY A C 1
ATOM 1440 O O . GLY A 1 186 ? 20.885 25.169 -17.427 1.00 34.72 186 GLY A O 1
ATOM 1441 N N . GLY A 1 187 ? 19.600 25.393 -15.609 1.00 26.80 187 GLY A N 1
ATOM 1442 C CA . GLY A 1 187 ? 20.550 24.816 -14.658 1.00 26.80 187 GLY A CA 1
ATOM 1443 C C . GLY A 1 187 ? 20.407 23.298 -14.548 1.00 26.80 187 GLY A C 1
ATOM 1444 O O . GLY A 1 187 ? 19.352 22.785 -14.181 1.00 26.80 187 GLY A O 1
ATOM 1445 N N . GLN A 1 188 ? 21.480 22.573 -14.853 1.00 30.12 188 GLN A N 1
ATOM 1446 C CA . GLN A 1 188 ? 21.582 21.134 -14.630 1.00 30.12 188 GLN A CA 1
ATOM 1447 C C . GLN A 1 188 ? 21.449 20.859 -13.122 1.00 30.12 188 GLN A C 1
ATOM 1449 O O . GLN A 1 188 ? 22.198 21.426 -12.325 1.00 30.12 188 GLN A O 1
ATOM 1454 N N . LEU A 1 189 ? 20.483 20.025 -12.720 1.00 35.16 189 LEU A N 1
ATOM 1455 C CA . LEU A 1 189 ? 20.369 19.566 -11.335 1.00 35.16 189 LEU A CA 1
ATOM 1456 C C . LEU A 1 189 ? 21.664 18.828 -10.985 1.00 35.16 189 LEU A C 1
ATOM 1458 O O . LEU A 1 189 ? 21.915 17.743 -11.506 1.00 35.16 189 LEU A O 1
ATOM 1462 N N . VAL A 1 190 ? 22.502 19.426 -10.139 1.00 32.91 190 VAL A N 1
ATOM 1463 C CA . VAL A 1 190 ? 23.632 18.721 -9.533 1.00 32.91 190 VAL A CA 1
ATOM 1464 C C . VAL A 1 190 ? 23.013 17.722 -8.560 1.00 32.91 190 VAL A C 1
ATOM 1466 O O . VAL A 1 190 ? 22.361 18.164 -7.610 1.00 32.91 190 VAL A O 1
ATOM 1469 N N . PRO A 1 191 ? 23.145 16.400 -8.780 1.00 39.09 191 PRO A N 1
ATOM 1470 C CA . PRO A 1 191 ? 22.643 15.437 -7.818 1.00 39.09 191 PRO A CA 1
ATOM 1471 C C . PRO A 1 191 ? 23.350 15.731 -6.490 1.00 39.09 191 PRO A C 1
ATOM 1473 O O . PRO A 1 191 ? 24.587 15.744 -6.471 1.00 39.09 191 PRO A O 1
ATOM 1476 N N . PRO A 1 192 ? 22.630 15.996 -5.384 1.00 38.00 192 PRO A N 1
ATOM 1477 C CA . PRO A 1 192 ? 23.271 16.015 -4.075 1.00 38.00 192 PRO A CA 1
ATOM 1478 C C . PRO A 1 192 ? 23.981 14.672 -3.905 1.00 38.00 192 PRO A C 1
ATOM 1480 O O . PRO A 1 192 ? 23.473 13.669 -4.413 1.00 38.00 192 PRO A O 1
ATOM 1483 N N . GLN A 1 193 ? 25.159 14.671 -3.268 1.00 35.97 193 GLN A N 1
ATOM 1484 C CA . GLN A 1 193 ? 26.019 13.498 -3.066 1.00 35.97 193 GLN A CA 1
ATOM 1485 C C . GLN A 1 193 ? 25.180 12.246 -2.787 1.00 35.97 193 GLN A C 1
ATOM 1487 O O . GLN A 1 193 ? 24.676 12.023 -1.690 1.00 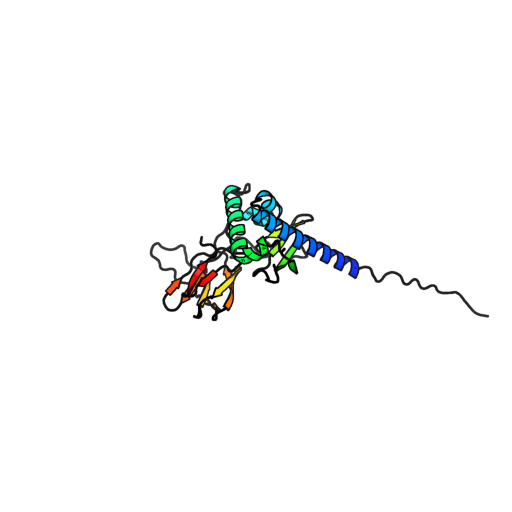35.97 193 GLN A O 1
ATOM 1492 N N . SER A 1 194 ? 24.945 11.491 -3.852 1.00 44.47 194 SER A N 1
ATOM 1493 C CA . SER A 1 194 ? 23.904 10.481 -3.907 1.00 44.47 194 SER A CA 1
ATOM 1494 C C . SER A 1 194 ? 24.492 9.196 -3.359 1.00 44.47 194 SER A C 1
ATOM 1496 O O . SER A 1 194 ? 25.415 8.643 -3.954 1.00 44.47 194 SER A O 1
ATOM 1498 N N . CYS A 1 195 ? 23.992 8.726 -2.218 1.00 44.66 195 CYS A N 1
ATOM 1499 C CA . CYS A 1 195 ? 24.274 7.370 -1.765 1.00 44.66 195 CYS A CA 1
ATOM 1500 C C . CYS A 1 195 ? 23.565 6.411 -2.725 1.00 44.66 195 CYS A C 1
ATOM 1502 O O . CYS A 1 195 ? 22.367 6.168 -2.612 1.00 44.66 195 CYS A O 1
ATOM 1504 N N . PHE A 1 196 ? 24.299 5.920 -3.717 1.00 53.81 196 PHE A N 1
ATOM 1505 C CA . PHE A 1 196 ? 23.799 4.945 -4.671 1.00 53.81 196 PHE A CA 1
ATOM 1506 C C . PHE A 1 196 ? 23.688 3.576 -4.000 1.00 53.81 196 PHE A C 1
ATOM 1508 O O . PHE A 1 196 ? 24.690 3.009 -3.563 1.00 53.81 196 PHE A O 1
ATOM 1515 N N . LEU A 1 197 ? 22.477 3.026 -3.945 1.00 54.09 197 LEU A N 1
ATOM 1516 C CA . LEU A 1 197 ? 22.253 1.642 -3.550 1.00 54.09 197 LEU A CA 1
ATOM 1517 C C . LEU A 1 197 ? 22.285 0.762 -4.795 1.00 54.09 197 LEU A C 1
ATOM 1519 O O . LEU A 1 197 ? 21.527 0.965 -5.744 1.00 54.09 197 LEU A O 1
ATOM 1523 N N . GLY A 1 198 ? 23.191 -0.212 -4.793 1.00 54.06 198 GLY A N 1
ATOM 1524 C CA . GLY A 1 198 ? 23.299 -1.185 -5.869 1.00 54.06 198 GLY A CA 1
ATOM 1525 C C . GLY A 1 198 ? 22.256 -2.288 -5.737 1.00 54.06 198 GLY A C 1
ATOM 1526 O O . GLY A 1 198 ? 22.177 -2.948 -4.704 1.00 54.06 198 GLY A O 1
ATOM 1527 N N . ILE A 1 199 ? 21.507 -2.528 -6.809 1.00 60.91 199 ILE A N 1
ATOM 1528 C CA . ILE A 1 199 ? 20.597 -3.665 -6.951 1.00 60.91 199 ILE A CA 1
ATOM 1529 C C . ILE A 1 199 ? 21.278 -4.703 -7.844 1.00 60.91 199 ILE A C 1
ATOM 1531 O O . ILE A 1 199 ? 21.512 -4.459 -9.033 1.00 60.91 199 ILE A O 1
ATOM 1535 N N . CYS A 1 200 ? 21.632 -5.850 -7.260 1.00 68.25 200 CYS A N 1
ATOM 1536 C CA . CYS A 1 200 ? 22.207 -6.984 -7.988 1.00 68.25 200 CYS A CA 1
ATOM 1537 C C . CYS A 1 200 ? 21.181 -7.624 -8.940 1.00 68.25 200 CYS A C 1
ATOM 1539 O O . CYS A 1 200 ? 19.988 -7.334 -8.874 1.00 68.25 200 CYS A O 1
ATOM 1541 N N . THR A 1 201 ? 21.655 -8.475 -9.850 1.00 57.59 201 THR A N 1
ATOM 1542 C CA . THR A 1 201 ? 20.857 -9.016 -10.960 1.00 57.59 201 THR A CA 1
ATOM 1543 C C . THR A 1 201 ? 20.499 -10.489 -10.774 1.00 57.59 201 THR A C 1
ATOM 1545 O O . THR A 1 201 ? 21.419 -11.286 -10.564 1.00 57.59 201 THR A O 1
ATOM 1548 N N . PRO A 1 202 ? 19.237 -10.882 -11.020 1.00 65.88 202 PRO A N 1
ATOM 1549 C CA . PRO A 1 202 ? 18.018 -10.125 -10.711 1.00 65.88 202 PRO A CA 1
ATOM 1550 C C . PRO A 1 202 ? 17.877 -9.929 -9.193 1.00 65.88 202 PRO A C 1
ATOM 1552 O O . PRO A 1 202 ? 18.412 -10.714 -8.406 1.00 65.88 202 PRO A O 1
ATOM 1555 N N . GLY A 1 203 ? 17.159 -8.894 -8.762 1.00 74.19 203 GLY A N 1
ATOM 1556 C CA . GLY A 1 203 ? 17.015 -8.626 -7.335 1.00 74.19 203 GLY A CA 1
ATOM 1557 C C . GLY A 1 203 ? 16.149 -7.419 -7.011 1.00 74.19 203 GLY A C 1
ATOM 1558 O O . GLY A 1 203 ? 15.755 -6.649 -7.885 1.00 74.19 203 GLY A O 1
ATOM 1559 N N . HIS A 1 204 ? 15.873 -7.245 -5.725 1.00 76.38 204 HIS A N 1
ATOM 1560 C CA . HIS A 1 204 ? 15.175 -6.079 -5.199 1.00 76.38 204 HIS A CA 1
ATOM 1561 C C . HIS A 1 204 ? 15.906 -5.539 -3.971 1.00 76.38 204 HIS A C 1
ATOM 1563 O O . HIS A 1 204 ? 16.669 -6.251 -3.317 1.00 76.38 204 HIS A O 1
ATOM 1569 N N . THR A 1 205 ? 15.673 -4.267 -3.669 1.00 74.00 205 THR A N 1
ATOM 1570 C CA . THR A 1 205 ? 16.125 -3.626 -2.434 1.00 74.00 205 THR A CA 1
ATOM 1571 C C . THR A 1 205 ? 15.080 -2.628 -1.951 1.00 74.00 205 THR A C 1
ATOM 1573 O O . THR A 1 205 ? 14.181 -2.237 -2.701 1.00 74.00 205 THR A O 1
ATOM 1576 N N . TYR A 1 206 ? 15.222 -2.196 -0.703 1.00 74.31 206 TYR A N 1
ATOM 1577 C CA . TYR A 1 206 ? 14.439 -1.109 -0.134 1.00 74.31 206 TYR A CA 1
ATOM 1578 C C . TYR A 1 206 ? 15.323 0.127 0.015 1.00 74.31 206 TYR A C 1
ATOM 1580 O O . TYR A 1 206 ? 16.424 0.059 0.561 1.00 74.31 206 TYR A O 1
ATOM 1588 N N . VAL A 1 207 ? 14.835 1.261 -0.478 1.00 70.69 207 VAL A N 1
ATOM 1589 C CA . VAL A 1 207 ? 15.510 2.558 -0.402 1.00 70.69 207 VAL A CA 1
ATOM 1590 C C . VAL A 1 207 ? 14.685 3.469 0.494 1.00 70.69 207 VAL A C 1
ATOM 1592 O O . VAL A 1 207 ? 13.483 3.608 0.292 1.00 70.69 207 VAL A O 1
ATOM 1595 N N . SER A 1 208 ? 15.320 4.084 1.487 1.00 71.75 208 SER A N 1
ATOM 1596 C CA . SER A 1 208 ? 14.682 5.115 2.308 1.00 71.75 208 SER A CA 1
ATOM 1597 C C . SER A 1 208 ? 14.855 6.475 1.635 1.00 71.75 208 SER A C 1
ATOM 1599 O O . SER A 1 208 ? 15.992 6.890 1.399 1.00 71.75 208 SER A O 1
ATOM 1601 N N . CYS A 1 209 ? 13.757 7.153 1.296 1.00 69.06 209 CYS A N 1
ATOM 1602 C CA . CYS A 1 209 ? 13.787 8.394 0.521 1.00 69.06 209 CYS A CA 1
ATOM 1603 C C . CYS A 1 209 ? 12.906 9.470 1.147 1.00 69.06 209 CYS A C 1
ATOM 1605 O O . CYS A 1 209 ? 11.817 9.147 1.627 1.00 69.06 209 CYS A O 1
ATOM 1607 N N . PRO A 1 210 ? 13.328 10.747 1.104 1.00 63.44 210 PRO A N 1
ATOM 1608 C CA . PRO A 1 210 ? 12.481 11.834 1.560 1.00 63.44 210 PRO A CA 1
ATOM 1609 C C . PRO A 1 210 ? 11.223 11.886 0.694 1.00 63.44 210 PRO A C 1
ATOM 1611 O O . PRO A 1 210 ? 11.291 11.751 -0.532 1.00 63.44 210 PRO A O 1
ATOM 1614 N N . ASN A 1 211 ? 10.079 12.097 1.326 1.00 59.34 211 ASN A N 1
ATOM 1615 C CA . ASN A 1 211 ? 8.843 12.405 0.637 1.00 59.34 211 ASN A CA 1
ATOM 1616 C C . ASN A 1 211 ? 8.896 13.866 0.172 1.00 59.34 211 ASN A C 1
ATOM 1618 O O . ASN A 1 211 ? 9.091 14.785 0.970 1.00 59.34 211 ASN A O 1
ATOM 1622 N N . LEU A 1 212 ? 8.812 14.081 -1.143 1.00 55.81 212 LEU A N 1
ATOM 1623 C CA . LEU A 1 212 ? 9.150 15.368 -1.762 1.00 55.81 212 LEU A CA 1
ATOM 1624 C C . LEU A 1 212 ? 7.965 16.113 -2.382 1.00 55.81 212 LEU A C 1
ATOM 1626 O O . LEU A 1 212 ? 8.174 17.197 -2.929 1.00 55.81 212 LEU A O 1
ATOM 1630 N N . CYS A 1 213 ? 6.730 15.604 -2.321 1.00 48.59 213 CYS A N 1
ATOM 1631 C CA . CYS A 1 213 ? 5.573 16.396 -2.762 1.00 48.59 213 CYS A CA 1
ATOM 1632 C C . CYS A 1 213 ? 4.455 16.374 -1.721 1.00 48.59 213 CYS A C 1
ATOM 1634 O O . CYS A 1 213 ? 3.837 15.348 -1.504 1.00 48.59 213 CYS A O 1
ATOM 1636 N N . GLY A 1 214 ? 4.150 17.541 -1.141 1.00 48.50 214 GLY A N 1
ATOM 1637 C CA . GLY A 1 214 ? 3.215 17.717 -0.020 1.00 48.50 214 GLY A CA 1
ATOM 1638 C C . GLY A 1 214 ? 1.944 16.851 -0.041 1.00 48.50 214 GLY A C 1
ATOM 1639 O O . GLY A 1 214 ? 1.841 15.913 0.736 1.00 48.50 214 GLY A O 1
ATOM 1640 N N . SER A 1 215 ? 0.958 17.135 -0.905 1.00 42.81 215 SER A N 1
ATOM 1641 C CA . SER A 1 215 ? -0.320 16.374 -0.943 1.00 42.81 215 SER A CA 1
ATOM 1642 C C . SER A 1 215 ? -0.211 14.957 -1.546 1.00 42.81 215 SER A C 1
ATOM 1644 O O . SER A 1 215 ? -1.199 14.389 -2.015 1.00 42.81 215 SER A O 1
ATOM 1646 N N . TRP A 1 216 ? 0.999 14.409 -1.593 1.00 53.81 216 TRP A N 1
ATOM 1647 C CA . TRP A 1 216 ? 1.398 13.207 -2.308 1.00 53.81 216 TRP A CA 1
ATOM 1648 C C . TRP A 1 216 ? 2.390 12.393 -1.459 1.00 53.81 216 TRP A C 1
ATOM 1650 O O . TRP A 1 216 ? 2.822 12.834 -0.398 1.00 53.81 216 TRP A O 1
ATOM 1660 N N . ALA A 1 217 ? 2.660 11.146 -1.845 1.00 58.72 217 ALA A N 1
ATOM 1661 C CA . ALA A 1 217 ? 3.342 10.181 -0.982 1.00 58.72 217 ALA A CA 1
ATOM 1662 C C . ALA A 1 217 ? 4.701 9.679 -1.498 1.00 58.72 217 ALA A C 1
ATOM 1664 O O . ALA A 1 217 ? 5.238 8.763 -0.895 1.00 58.72 217 ALA A O 1
ATOM 1665 N N . GLY A 1 218 ? 5.239 10.207 -2.598 1.00 65.56 218 GLY A N 1
ATOM 1666 C CA . GLY A 1 218 ? 6.397 9.620 -3.280 1.00 65.56 218 GLY A CA 1
ATOM 1667 C C . GLY A 1 218 ? 7.728 10.393 -3.193 1.00 65.56 218 GLY A C 1
ATOM 1668 O O . GLY A 1 218 ? 7.893 11.355 -2.434 1.00 65.56 218 GLY A O 1
ATOM 1669 N N . SER A 1 219 ? 8.690 10.003 -4.041 1.00 69.88 219 SER A N 1
ATOM 1670 C CA . SER A 1 219 ? 10.028 10.611 -4.096 1.00 69.88 219 SER A CA 1
ATOM 1671 C C . SER A 1 219 ? 10.600 10.728 -5.517 1.00 69.88 219 SER A C 1
ATOM 1673 O O . SER A 1 219 ? 9.988 10.314 -6.503 1.00 69.88 219 SER A O 1
ATOM 1675 N N . TRP A 1 220 ? 11.785 11.331 -5.629 1.00 70.62 220 TRP A N 1
ATOM 1676 C CA . TRP A 1 220 ? 12.577 11.372 -6.858 1.00 70.62 220 TRP A CA 1
ATOM 1677 C C . TRP A 1 220 ? 13.609 10.266 -6.845 1.00 70.62 220 TRP A C 1
ATOM 1679 O O . TRP A 1 220 ? 14.371 10.165 -5.885 1.00 70.62 220 TRP A O 1
ATOM 1689 N N . PHE A 1 221 ? 13.707 9.530 -7.945 1.00 70.75 221 PHE A N 1
ATOM 1690 C CA . PHE A 1 221 ? 14.691 8.467 -8.076 1.00 70.75 221 PHE A CA 1
ATOM 1691 C C . PHE A 1 221 ? 15.601 8.732 -9.260 1.00 70.75 221 PHE A C 1
ATOM 1693 O O . PHE A 1 221 ? 15.169 9.219 -10.298 1.00 70.75 221 PHE A O 1
ATOM 1700 N N . TYR A 1 222 ? 16.865 8.368 -9.106 1.00 69.38 222 TYR A N 1
ATOM 1701 C CA . TYR A 1 222 ? 17.853 8.386 -10.169 1.00 69.38 222 TYR A CA 1
ATOM 1702 C C . TYR A 1 222 ? 18.338 6.967 -10.386 1.00 69.38 222 TYR A C 1
ATOM 1704 O O . TYR A 1 222 ? 18.942 6.369 -9.497 1.00 69.38 222 TYR A O 1
ATOM 1712 N N . GLY A 1 223 ? 18.068 6.443 -11.573 1.00 68.06 223 GLY A N 1
ATOM 1713 C CA . GLY A 1 223 ? 18.686 5.231 -12.069 1.00 68.06 223 GLY A CA 1
ATOM 1714 C C . GLY A 1 223 ? 19.952 5.537 -12.841 1.00 68.06 223 GLY A C 1
ATOM 1715 O O . GLY A 1 223 ? 19.961 6.439 -13.686 1.00 68.06 223 GLY A O 1
ATOM 1716 N N . TYR A 1 224 ? 21.002 4.775 -12.559 1.00 67.00 224 TYR A N 1
ATOM 1717 C CA . TYR A 1 224 ? 22.283 4.895 -13.238 1.00 67.00 224 TYR A CA 1
ATOM 1718 C C . TYR A 1 224 ? 22.669 3.573 -13.902 1.00 67.00 224 TYR A C 1
ATOM 1720 O O . TYR A 1 224 ? 22.888 2.562 -13.228 1.00 67.00 224 TYR A O 1
ATOM 1728 N N . ARG A 1 225 ? 22.811 3.623 -15.232 1.00 64.06 225 ARG A N 1
ATOM 1729 C CA . ARG A 1 225 ? 23.378 2.553 -16.060 1.00 64.06 225 ARG A CA 1
ATOM 1730 C C . ARG A 1 225 ? 24.465 3.147 -16.958 1.00 64.06 225 ARG A C 1
ATOM 1732 O O . ARG A 1 225 ? 24.177 3.679 -18.031 1.00 64.06 225 ARG A O 1
ATOM 1739 N N . GLY A 1 226 ? 25.726 3.068 -16.533 1.00 65.06 226 GLY A N 1
ATOM 1740 C CA . GLY A 1 226 ? 26.829 3.713 -17.258 1.00 65.06 226 GLY A CA 1
ATOM 1741 C C . GLY A 1 226 ? 26.627 5.232 -17.337 1.00 65.06 226 GLY A C 1
ATOM 1742 O O . GLY A 1 226 ? 26.298 5.850 -16.343 1.00 65.06 226 GLY A O 1
ATOM 1743 N N . SER A 1 227 ? 26.772 5.865 -18.504 1.00 51.59 227 SER A N 1
ATOM 1744 C CA . SER A 1 227 ? 26.609 7.328 -18.651 1.00 51.59 227 SER A CA 1
ATOM 1745 C C . SER A 1 227 ? 25.157 7.826 -18.748 1.00 51.59 227 SER A C 1
ATOM 1747 O O . SER A 1 227 ? 24.941 9.025 -18.919 1.00 51.59 227 SER A O 1
ATOM 1749 N N . SER A 1 228 ? 24.162 6.935 -18.684 1.00 52.47 228 SER A N 1
ATOM 1750 C CA . SER A 1 228 ? 22.750 7.291 -18.861 1.00 52.47 228 SER A CA 1
ATOM 1751 C C . SER A 1 228 ? 22.028 7.434 -17.524 1.00 52.47 228 SER A C 1
ATOM 1753 O O . SER A 1 228 ? 22.116 6.556 -16.663 1.00 52.47 228 SER A O 1
ATOM 1755 N N . TYR A 1 229 ? 21.284 8.534 -17.390 1.00 60.62 229 TYR A N 1
ATOM 1756 C CA . TYR A 1 229 ? 20.415 8.821 -16.254 1.00 60.62 229 TYR A CA 1
ATOM 1757 C C . TYR A 1 229 ? 18.969 8.560 -16.650 1.00 60.62 229 TYR A C 1
ATOM 1759 O O . TYR A 1 229 ? 18.466 9.142 -17.610 1.00 60.62 229 TYR A O 1
ATOM 1767 N N . SER A 1 230 ? 18.276 7.736 -15.879 1.00 62.50 230 SER A N 1
ATOM 1768 C CA . SER A 1 230 ? 16.823 7.656 -15.970 1.00 62.50 230 SER A CA 1
ATOM 1769 C C . SER A 1 230 ? 16.266 7.364 -14.592 1.00 62.50 230 SER A C 1
ATOM 1771 O O . SER A 1 230 ? 16.552 6.297 -14.065 1.00 62.50 230 SER A O 1
ATOM 1773 N N . ILE A 1 231 ? 15.543 8.313 -13.998 1.00 63.56 231 ILE A N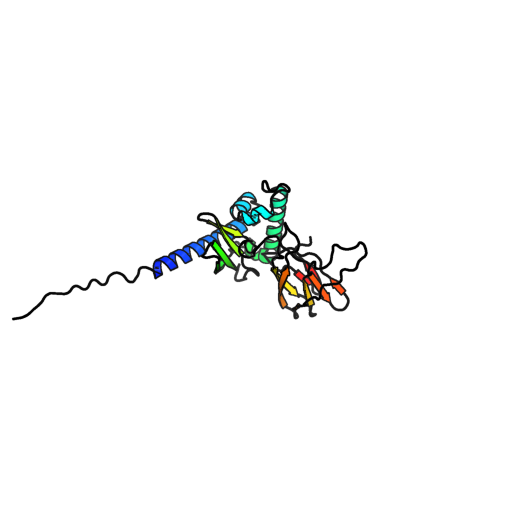 1
ATOM 1774 C CA . ILE A 1 231 ? 14.187 8.168 -13.430 1.00 63.56 231 ILE A CA 1
ATOM 1775 C C . ILE A 1 231 ? 13.701 9.572 -12.990 1.00 63.56 231 ILE A C 1
ATOM 1777 O O . ILE A 1 231 ? 14.499 10.490 -12.806 1.00 63.56 231 ILE A O 1
ATOM 1781 N N . GLY A 1 232 ? 12.376 9.758 -12.958 1.00 65.69 232 GLY A N 1
ATOM 1782 C CA . GLY A 1 232 ? 11.677 10.966 -12.514 1.00 65.69 232 GLY A CA 1
ATOM 1783 C C . GLY A 1 232 ? 11.062 10.827 -11.113 1.00 65.69 232 GLY A C 1
ATOM 1784 O O . GLY A 1 232 ? 11.661 10.261 -10.200 1.00 65.69 232 GLY A O 1
ATOM 1785 N N . ARG A 1 233 ? 9.860 11.378 -10.932 1.00 68.62 233 ARG A N 1
ATOM 1786 C CA . ARG A 1 233 ? 9.084 11.297 -9.683 1.00 68.62 233 ARG A CA 1
ATOM 1787 C C . ARG A 1 233 ? 8.287 9.996 -9.668 1.00 68.62 233 ARG A C 1
ATOM 1789 O O . ARG A 1 233 ? 7.521 9.784 -10.604 1.00 68.62 233 ARG A O 1
ATOM 1796 N N . CYS A 1 234 ? 8.442 9.169 -8.638 1.00 73.44 234 CYS A N 1
ATOM 1797 C CA . CYS A 1 234 ? 7.666 7.940 -8.483 1.00 73.44 234 CYS A CA 1
ATOM 1798 C C . CYS A 1 234 ? 6.772 8.011 -7.246 1.00 73.44 234 CYS A C 1
ATOM 1800 O O . CYS A 1 234 ? 7.247 8.336 -6.154 1.00 73.44 234 CYS A O 1
ATOM 1802 N N . ASP A 1 235 ? 5.490 7.705 -7.440 1.00 71.62 235 ASP A N 1
ATOM 1803 C CA . ASP A 1 235 ? 4.490 7.621 -6.372 1.00 71.62 235 ASP A CA 1
ATOM 1804 C C . ASP A 1 235 ? 4.761 6.424 -5.458 1.00 71.62 235 ASP A C 1
ATOM 1806 O O . ASP A 1 235 ? 5.347 5.424 -5.881 1.00 71.62 235 ASP A O 1
ATOM 1810 N N . TYR A 1 236 ? 4.297 6.515 -4.216 1.00 74.62 236 TYR A N 1
ATOM 1811 C CA . TYR A 1 236 ? 4.337 5.375 -3.311 1.00 74.62 236 TYR A CA 1
ATOM 1812 C C . TYR A 1 236 ? 3.262 4.368 -3.719 1.00 74.62 236 TYR A C 1
ATOM 1814 O O . TYR A 1 236 ? 2.081 4.700 -3.829 1.00 74.62 236 TYR A O 1
ATOM 1822 N N . ASN A 1 237 ? 3.662 3.118 -3.928 1.00 77.31 237 ASN A N 1
ATOM 1823 C CA . ASN A 1 237 ? 2.763 2.018 -4.242 1.00 77.31 237 ASN A CA 1
ATOM 1824 C C . ASN A 1 237 ? 2.684 1.028 -3.075 1.00 77.31 237 ASN A C 1
ATOM 1826 O O . ASN A 1 237 ? 3.683 0.407 -2.713 1.00 77.31 237 ASN A O 1
ATOM 1830 N N . THR A 1 238 ? 1.491 0.851 -2.510 1.00 77.12 238 THR A N 1
ATOM 1831 C CA . THR A 1 238 ? 1.227 -0.161 -1.474 1.00 77.12 238 THR A CA 1
ATOM 1832 C C . THR A 1 238 ? 1.281 -1.581 -2.040 1.00 77.12 238 THR A C 1
ATOM 1834 O O . THR A 1 238 ? 1.739 -2.506 -1.375 1.00 77.12 238 THR A O 1
ATOM 1837 N N . TRP A 1 239 ? 0.832 -1.768 -3.281 1.00 84.06 239 TRP A N 1
ATOM 1838 C CA . TRP A 1 239 ? 0.581 -3.088 -3.858 1.00 84.06 239 TRP A CA 1
ATOM 1839 C C . TRP A 1 239 ? 1.789 -3.713 -4.538 1.00 84.06 239 TRP A C 1
ATOM 1841 O O . TRP A 1 239 ? 1.666 -4.813 -5.050 1.00 84.06 239 TRP A O 1
ATOM 1851 N N . GLY A 1 240 ? 2.925 -3.030 -4.661 1.00 81.44 240 GLY A N 1
ATOM 1852 C CA . GLY A 1 240 ? 3.982 -3.488 -5.560 1.00 81.44 240 GLY A CA 1
ATOM 1853 C C . GLY A 1 240 ? 5.278 -2.701 -5.458 1.00 81.44 240 GLY A C 1
ATOM 1854 O O . GLY A 1 240 ? 5.514 -1.959 -4.510 1.00 81.44 240 GLY A O 1
ATOM 1855 N N . ARG A 1 241 ? 6.136 -2.871 -6.467 1.00 80.19 241 ARG A N 1
ATOM 1856 C CA . ARG A 1 241 ? 7.346 -2.053 -6.645 1.00 80.19 241 ARG A CA 1
ATOM 1857 C C . ARG A 1 241 ? 6.995 -0.578 -6.835 1.00 80.19 241 ARG A C 1
ATOM 1859 O O . ARG A 1 241 ? 6.024 -0.264 -7.514 1.00 80.19 241 ARG A O 1
ATOM 1866 N N . ASP A 1 242 ? 7.788 0.327 -6.289 1.00 78.69 242 ASP A N 1
ATOM 1867 C CA . ASP A 1 242 ? 7.636 1.764 -6.550 1.00 78.69 242 ASP A CA 1
ATOM 1868 C C . ASP A 1 242 ? 8.357 2.137 -7.840 1.00 78.69 242 ASP A C 1
ATOM 1870 O O . ASP A 1 242 ? 7.820 2.817 -8.719 1.00 78.69 242 ASP A O 1
ATOM 1874 N N . VAL A 1 243 ? 9.567 1.594 -7.958 1.00 79.12 243 VAL A N 1
ATOM 1875 C CA . VAL A 1 243 ? 10.495 1.808 -9.057 1.00 79.12 243 VAL A CA 1
ATOM 1876 C C . VAL A 1 243 ? 10.952 0.458 -9.568 1.00 79.12 243 VAL A C 1
ATOM 1878 O O . VAL A 1 243 ? 11.238 -0.448 -8.783 1.00 79.12 243 VAL A O 1
ATOM 1881 N N . TRP A 1 244 ? 11.061 0.316 -10.882 1.00 82.00 244 TRP A N 1
ATOM 1882 C CA . TRP A 1 244 ? 11.740 -0.836 -11.452 1.00 82.00 244 TRP A CA 1
ATOM 1883 C C . TRP A 1 244 ? 12.577 -0.470 -12.653 1.00 82.00 244 TRP A C 1
ATOM 1885 O O . TRP A 1 244 ? 12.293 0.481 -13.378 1.00 82.00 244 TRP A O 1
ATOM 1895 N N . PHE A 1 245 ? 13.596 -1.280 -12.870 1.00 78.94 245 PHE A N 1
ATOM 1896 C CA . PHE A 1 245 ? 14.410 -1.252 -14.063 1.00 78.94 245 PHE A CA 1
ATOM 1897 C C . PHE A 1 245 ? 13.992 -2.411 -14.949 1.00 78.94 245 PHE A C 1
ATOM 1899 O O . PHE A 1 245 ? 14.011 -3.564 -14.515 1.00 78.94 245 PHE A O 1
ATOM 1906 N N . ASP A 1 246 ? 13.576 -2.094 -16.176 1.00 79.94 246 ASP A N 1
ATOM 1907 C CA . ASP A 1 246 ? 13.264 -3.123 -17.163 1.00 79.94 246 ASP A CA 1
ATOM 1908 C C . ASP A 1 246 ? 14.530 -3.881 -17.603 1.00 79.94 246 ASP A C 1
ATOM 1910 O O . ASP A 1 246 ? 15.650 -3.562 -17.199 1.00 79.94 246 ASP A O 1
ATOM 1914 N N . TYR A 1 247 ? 14.366 -4.894 -18.457 1.00 76.12 247 TYR A N 1
ATOM 1915 C CA . TYR A 1 247 ? 15.483 -5.704 -18.955 1.00 76.12 247 TYR A CA 1
ATOM 1916 C C . TYR A 1 247 ? 16.618 -4.867 -19.579 1.00 76.12 247 TYR A C 1
ATOM 1918 O O . TYR A 1 247 ? 17.793 -5.228 -19.496 1.00 76.12 247 TYR A O 1
ATOM 1926 N N . TYR A 1 248 ? 16.282 -3.721 -20.176 1.00 73.00 248 TYR A N 1
ATOM 1927 C CA . TYR A 1 248 ? 17.237 -2.804 -20.795 1.00 73.00 248 TYR A CA 1
ATOM 1928 C C . TYR A 1 248 ? 17.820 -1.794 -19.798 1.00 73.00 248 TYR A C 1
ATOM 1930 O O . TYR A 1 248 ? 18.618 -0.934 -20.178 1.00 73.00 248 TYR A O 1
ATOM 1938 N N . GLY A 1 249 ? 17.456 -1.895 -18.523 1.00 68.31 249 GLY A N 1
ATOM 1939 C CA . GLY A 1 249 ? 17.847 -0.972 -17.472 1.00 68.31 249 GLY A CA 1
ATOM 1940 C C . GLY A 1 249 ? 17.202 0.403 -17.603 1.00 68.31 249 GLY A C 1
ATOM 1941 O O . GLY A 1 249 ? 17.733 1.357 -17.041 1.00 68.31 249 GLY A O 1
ATOM 1942 N N . ASN A 1 250 ? 16.088 0.536 -18.336 1.00 73.69 250 ASN A N 1
ATOM 1943 C CA . ASN A 1 250 ? 15.324 1.777 -18.297 1.00 73.69 250 ASN A CA 1
ATOM 1944 C C . ASN A 1 250 ? 14.517 1.793 -17.009 1.00 73.69 250 ASN A C 1
ATOM 1946 O O . ASN A 1 250 ? 13.725 0.883 -16.745 1.00 73.69 250 ASN A O 1
ATOM 1950 N N . GLY A 1 251 ? 14.702 2.843 -16.224 1.00 74.06 251 GLY A N 1
ATOM 1951 C CA . GLY A 1 251 ? 13.937 3.003 -15.009 1.00 74.06 251 GLY A CA 1
ATOM 1952 C C . GLY A 1 251 ? 12.502 3.460 -15.281 1.00 74.06 251 GLY A C 1
ATOM 1953 O O . GLY A 1 251 ? 12.232 4.282 -16.161 1.00 74.06 251 GLY A O 1
ATOM 1954 N N . ARG A 1 252 ? 11.569 2.898 -14.522 1.00 77.81 252 ARG A N 1
ATOM 1955 C CA . ARG A 1 252 ? 10.123 3.096 -14.611 1.00 77.81 252 ARG A CA 1
ATOM 1956 C C . ARG A 1 252 ? 9.556 3.281 -13.207 1.00 77.81 252 ARG A C 1
ATOM 1958 O O . ARG A 1 252 ? 10.105 2.750 -12.243 1.00 77.81 252 ARG A O 1
ATOM 1965 N N . CYS A 1 253 ? 8.439 3.989 -13.118 1.00 76.69 253 CYS A N 1
ATOM 1966 C CA . CYS A 1 253 ? 7.659 4.130 -11.894 1.00 76.69 253 CYS A CA 1
ATOM 1967 C C . CYS A 1 253 ? 6.289 3.490 -12.092 1.00 76.69 253 CYS A C 1
ATOM 1969 O O . CYS A 1 253 ? 5.781 3.467 -13.218 1.00 76.69 253 CYS A O 1
ATOM 1971 N N . ASN A 1 254 ? 5.668 3.022 -11.006 1.00 68.19 254 ASN A N 1
ATOM 1972 C CA . ASN A 1 254 ? 4.306 2.484 -11.109 1.00 68.19 254 ASN A CA 1
ATOM 1973 C C . ASN A 1 254 ? 3.285 3.599 -11.353 1.00 68.19 254 ASN A C 1
ATOM 1975 O O . ASN A 1 254 ? 2.274 3.340 -11.990 1.00 68.19 254 ASN A O 1
ATOM 1979 N N . ASP A 1 255 ? 3.634 4.824 -10.954 1.00 63.97 255 ASP A N 1
ATOM 1980 C CA . ASP A 1 255 ? 3.027 6.082 -11.377 1.00 63.97 255 ASP A CA 1
ATOM 1981 C C . ASP A 1 255 ? 4.121 7.154 -11.471 1.00 63.97 255 ASP A C 1
ATOM 1983 O O . ASP A 1 255 ? 4.954 7.274 -10.566 1.00 63.97 255 ASP A O 1
ATOM 1987 N N . SER A 1 256 ? 4.121 7.924 -12.562 1.00 51.09 256 SER A N 1
ATOM 1988 C CA . SER A 1 256 ? 4.934 9.134 -12.707 1.00 51.09 256 SER A CA 1
ATOM 1989 C C . SER A 1 256 ? 4.082 10.366 -12.423 1.00 51.09 256 SER A C 1
ATOM 1991 O O . SER A 1 256 ? 3.011 10.495 -13.019 1.00 51.09 256 SER A O 1
ATOM 1993 N N . CYS A 1 257 ? 4.555 11.266 -11.559 1.00 51.38 257 CYS A N 1
ATOM 1994 C CA . CYS A 1 257 ? 3.935 12.588 -11.398 1.00 51.38 257 CYS A CA 1
ATOM 1995 C C . CYS A 1 257 ? 4.079 13.459 -12.643 1.00 51.38 257 CYS A C 1
ATOM 1997 O O . CYS A 1 257 ? 5.152 13.388 -13.288 1.00 51.38 257 CYS A O 1
#

Foldseek 3Di:
DDDDDDDPDDPDDDPPPPVVVVVVVVVVQVQVQVLVQQLLVCLQVLNLVSVVVQADPQQQQLQADPVSPHGPVVVSSVVSPLLSVLQCVQQVVQVVVVWGKHWPDWDADPNNQKIWTWIATPPHTFPGTWMWGDDPPHTHTDRDDRCVVVPDLVDFGWDKFKEFEQAQDKKWKWFADPPDDDDDVVDDPPGDPTPTDICHPGGMDIDTYGQDDRSFAWTAMWIDDPPDTDDGIFGHHRRDGQWYQPHVGHIDGSDHD

Radius of gyration: 23.91 Å; chains: 1; bounding box: 45×65×93 Å

Sequence (257 aa):
MLQRMAVVLAVSCLLGPVSAARASQVAISEQLETQFNRYVSALLADDSQEVQQTLSAEKLQRYANAQGTGLDLVRFVAVVSREKDKLLRTFGPLVTEGVRFELLSYESLENGLVLKAQFAIGGNELPKPVYFVKEGEEYKINFNPPANLSQSLQEFTYDSYRAENDGNHQQLVSCGSLQAPPPIPGGQLVPPQSCFLGICTPGHTYVSCPNLCGSWAGSWFYGYRGSSYSIGRCDYNTWGRDVWFDYYGNGRCNDSC

Secondary structure (DSSP, 8-state):
-------------S-HHHHHHHHHHHHHHHHHHHHHHHHHHHHHTT-HHHHHHHB-HHHHHTTB-TTSSSB-HHHHHHHHHHHHHHHHHHHHHHHHTTPPEEEEEEEEEGGGTEEEEEEEETTEE-SSPEEEEEETTEEEEESS--TTTS--TTS-PEEEEEEEE-SSS-EEEEE----SPSPPTT------S--PEEE-SSEEEEEEEE--STTS--EEEEEEETTEEE--EE---SSS-SEEE-TT--EEESSB-